Protein 1J1I (pdb70)

Solvent-accessible surface area: 11261 Å² total; per-residue (Å²): 108,48,81,65,117,104,30,88,0,65,63,30,80,0,6,17,2,36,12,34,173,54,122,16,1,0,0,0,0,3,19,26,6,3,1,3,0,35,25,6,0,122,96,0,0,43,18,0,21,166,115,31,38,0,0,0,0,0,1,1,1,4,6,96,1,32,55,49,135,46,117,9,21,8,97,67,2,10,129,5,0,40,29,0,7,120,43,12,111,37,162,52,111,1,8,0,0,0,0,13,9,0,0,0,0,0,0,0,0,1,35,93,40,42,115,26,1,55,0,0,0,0,2,3,3,20,0,21,88,33,188,99,99,30,59,79,105,12,2,15,118,53,0,119,48,31,8,16,152,67,42,181,36,76,90,69,32,0,65,28,18,58,93,34,1,68,68,148,56,5,106,139,4,33,79,30,0,73,100,42,17,195,113,80,66,24,26,89,26,84,41,90,51,0,116,109,2,149,16,26,0,8,3,0,4,2,110,70,9,155,80,15,34,20,96,2,0,114,74,4,59,111,8,1,142,54,24,93,40,76,54,4,64,135,0,3,10,10,3,2,26,17,54,30,120,51,0,0,92,19,0,28,68,10,7,78,116,100

Nearest PDB structures (foldseek):
  1j1i-assembly1_A-2  TM=1.004E+00  e=5.948E-57  Janthinobacterium
  4lyd-assembly1_A-2  TM=9.628E-01  e=1.350E-30  Rhizorhabdus wittichii RW1
  4lxg-assembly1_A-2  TM=9.553E-01  e=1.616E-30  Rhizorhabdus wittichii RW1
  7ots-assembly1_A  TM=8.667E-01  e=1.275E-19  Homo sapiens
  8ckp-assembly1_A  TM=7.616E-01  e=2.403E-15  Haloferax mediterranei

Radius of gyration: 16.54 Å; Cα contacts (8 Å, |Δi|>4): 574; chains: 1; bounding box: 40×38×40 Å

Secondary structure (DSSP, 8-state):
--EEEEEEETTEEEEEEEE--SSEEEEE---STT--HHHHHTTTHHHHTTTSEEEEEPPTTSTTS---SS---HHHHHHHHHHHHHHS--SS-EEEEEEHHHHHHHHHHHHH-GGGEEEEEEES--B------S-HHHHHHHHHHHS-TTPPP-HHHHHHHHHHHHSHHHHHHHHHHHHHHHHHTSSB--HHHHTT--S-EEEEEETT-SSS-HHHHHHHHHH-TTEEEEEESS--S-HHHHSHHHHHHHHHHHHHH-

Foldseek 3Di:
DWDWDWFQQVNKIWIKTWAAADAAEEEEWAADFLIAQCLQFVLQRVLLRVYHIYIYIGFALADPIDDDPDQQDLVVRLSSVVSVLVRDDHPAAYEYEYAASSLLSQLSCLQVPVRRHAEYEYALYAADPPVADLDLVRLVVVVCVQWFVVFDDDSVSSVSSSVRRPPVSSVVSSVSNVVNQVVVVHDHHDLQSLLSRAHQYEYEYECAEPSRHPVNSVSSPVRHPNYDYHYHYSTYRRCCNRPVVVVSVVVVVSVVVD

Structure (mmCIF, N/CA/C/O backbone):
data_1J1I
#
_entry.id   1J1I
#
_cell.length_a   130.268
_cell.length_b   130.268
_cell.length_c   84.491
_cell.angle_alpha   90.00
_cell.angle_beta   90.00
_cell.angle_gamma   90.00
#
_symmetry.space_group_name_H-M   'I 4 2 2'
#
loop_
_entity.id
_entity.type
_entity.pdbx_description
1 polymer 'meta cleavage compound hydrolase'
2 water water
#
loop_
_atom_site.group_PDB
_atom_site.id
_atom_site.type_symbol
_atom_site.label_atom_id
_atom_site.label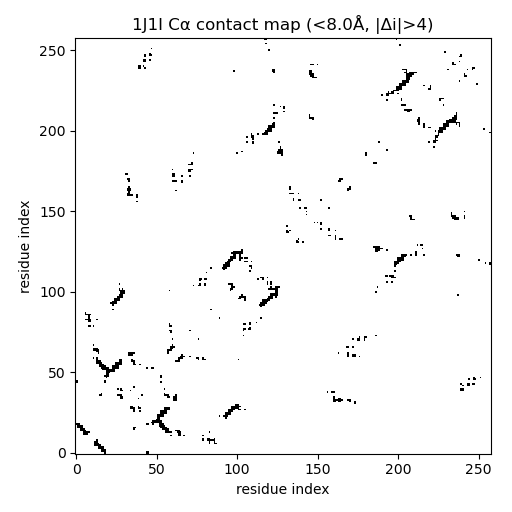_alt_id
_atom_site.label_comp_id
_atom_site.label_asym_id
_atom_site.label_entity_id
_atom_site.label_seq_id
_atom_site.pdbx_PDB_ins_code
_atom_site.Cartn_x
_atom_site.Cartn_y
_atom_site.Cartn_z
_atom_site.occupancy
_atom_site.B_iso_or_equiv
_atom_site.auth_seq_id
_atom_site.auth_comp_id
_atom_site.auth_asym_id
_atom_site.auth_atom_id
_atom_site.pdbx_PDB_model_num
ATOM 1 N N . ALA A 1 15 ? 92.389 1.964 18.663 1.00 41.09 15 ALA A N 1
ATOM 2 C CA . ALA A 1 15 ? 92.177 0.527 19.003 1.00 42.17 15 ALA A CA 1
ATOM 3 C C . ALA A 1 15 ? 92.653 0.220 20.423 1.00 43.55 15 ALA A C 1
ATOM 4 O O . ALA A 1 15 ? 92.145 -0.691 21.080 1.00 46.25 15 ALA A O 1
ATOM 6 N N . TYR A 1 16 ? 93.632 0.990 20.885 1.00 37.05 16 TYR A N 1
ATOM 7 C CA . TYR A 1 16 ? 94.198 0.827 22.217 1.00 33.05 16 TYR A CA 1
ATOM 8 C C . TYR A 1 16 ? 95.060 2.041 22.513 1.00 30.03 16 TYR A C 1
ATOM 9 O O . TYR A 1 16 ? 95.477 2.747 21.594 1.00 26.95 16 TYR A O 1
ATOM 18 N N . VAL A 1 17 ? 95.324 2.288 23.790 1.00 27.77 17 VAL A N 1
ATOM 19 C CA . VAL A 1 17 ? 96.143 3.429 24.175 1.00 28.48 17 VAL A CA 1
ATOM 20 C C . VAL A 1 17 ? 97.431 2.969 24.848 1.00 28.39 17 VAL A C 1
ATOM 21 O O . VAL A 1 17 ? 97.462 1.923 25.497 1.00 28.41 17 VAL A O 1
ATOM 25 N N . GLU A 1 18 ? 98.492 3.753 24.686 1.00 26.39 18 GLU A N 1
ATOM 26 C CA . GLU A 1 18 ? 99.782 3.425 25.276 1.00 25.52 18 GLU A CA 1
ATOM 27 C C . GLU A 1 18 ? 99.903 4.093 26.641 1.00 27.24 18 GLU A C 1
ATOM 28 O O . GLU A 1 18 ? 99.597 5.278 26.795 1.00 27.10 18 GLU A O 1
ATOM 34 N N . ARG A 1 19 ? 100.360 3.326 27.624 1.00 22.06 19 ARG A N 1
ATOM 35 C CA . ARG A 1 19 ? 100.497 3.811 28.995 1.00 26.13 19 ARG A CA 1
ATOM 36 C C . ARG A 1 19 ? 101.828 3.374 29.597 1.00 26.35 19 ARG A C 1
ATOM 37 O O . ARG A 1 19 ? 102.488 2.470 29.082 1.00 22.27 19 ARG A O 1
ATOM 45 N N . PHE A 1 20 ? 102.212 4.014 30.698 1.00 22.98 20 PHE A N 1
ATOM 46 C CA . PHE A 1 20 ? 103.448 3.674 31.389 1.00 22.44 20 PHE A CA 1
ATOM 47 C C . PHE A 1 20 ? 103.181 3.605 32.887 1.00 23.64 20 PHE A C 1
ATOM 48 O O . PHE A 1 20 ? 102.342 4.339 33.411 1.00 27.28 20 PHE A O 1
ATOM 56 N N . VAL A 1 21 ? 103.888 2.717 33.575 1.00 22.09 21 VAL A N 1
ATOM 57 C CA . VAL A 1 21 ? 103.716 2.561 35.011 1.00 21.73 21 VAL A CA 1
ATOM 58 C C . VAL A 1 21 ? 105.036 2.140 35.651 1.00 24.43 21 VAL A C 1
ATOM 59 O O . VAL A 1 21 ? 105.854 1.479 35.021 1.00 22.15 21 VAL A O 1
ATOM 63 N N . ASN A 1 22 ? 105.245 2.531 36.902 1.00 19.82 22 ASN A N 1
ATOM 64 C CA . ASN A 1 22 ? 106.464 2.152 37.604 1.00 20.15 22 ASN A CA 1
ATOM 65 C C . ASN A 1 22 ? 106.253 0.767 38.223 1.00 18.78 22 ASN A C 1
ATOM 66 O O . ASN A 1 22 ? 105.516 0.620 39.199 1.00 20.57 22 ASN A O 1
ATOM 71 N N . ALA A 1 23 ? 106.890 -0.251 37.652 1.00 20.41 23 ALA A N 1
ATOM 72 C CA . ALA A 1 23 ? 106.744 -1.607 38.177 1.00 20.87 23 ALA A CA 1
ATOM 73 C C . ALA A 1 23 ? 107.900 -1.953 39.103 1.00 20.23 23 ALA A C 1
ATOM 74 O O . ALA A 1 23 ? 108.919 -2.493 38.673 1.00 20.81 23 ALA A O 1
ATOM 76 N N . GLY A 1 24 ? 107.733 -1.616 40.381 1.00 18.93 24 GLY A N 1
ATOM 77 C CA . GLY A 1 24 ? 108.757 -1.894 41.369 1.00 21.44 24 GLY A CA 1
ATOM 78 C C . GLY A 1 24 ? 110.125 -1.318 41.050 1.00 21.90 24 GLY A C 1
ATOM 79 O O . GLY A 1 24 ? 111.143 -1.905 41.407 1.00 23.74 24 GLY A O 1
ATOM 80 N N . GLY A 1 25 ? 110.157 -0.175 40.375 1.00 21.11 25 GLY A N 1
ATOM 81 C CA . GLY A 1 25 ? 111.433 0.432 40.043 1.00 23.66 25 GLY A CA 1
ATOM 82 C C . GLY A 1 25 ? 111.747 0.402 38.564 1.00 24.20 25 GLY A C 1
ATOM 83 O O . GLY A 1 25 ? 112.639 1.111 38.103 1.00 24.47 25 GLY A O 1
ATOM 84 N N . VAL A 1 26 ? 111.023 -0.421 37.815 1.00 20.18 26 VAL A N 1
ATOM 85 C CA . VAL A 1 26 ? 111.237 -0.511 36.374 1.00 21.12 26 VAL A CA 1
ATOM 86 C C . VAL A 1 26 ? 110.059 0.117 35.627 1.00 20.53 26 VAL A C 1
ATOM 87 O O . VAL A 1 26 ? 108.951 -0.425 35.644 1.00 22.20 26 VAL A O 1
ATOM 91 N N . GLU A 1 27 ? 110.284 1.269 34.993 1.00 19.21 27 GLU A N 1
ATOM 92 C CA . GLU A 1 27 ? 109.217 1.917 34.232 1.00 19.29 27 GLU A CA 1
ATOM 93 C C . GLU A 1 27 ? 108.825 0.908 33.165 1.00 21.72 27 GLU A C 1
ATOM 94 O O . GLU A 1 27 ? 109.689 0.349 32.489 1.00 22.65 27 GLU A O 1
ATOM 100 N N . THR A 1 28 ? 107.524 0.693 33.004 1.00 20.57 28 THR A N 1
ATOM 101 C CA . THR A 1 28 ? 107.035 -0.297 32.055 1.00 19.22 28 THR A CA 1
ATOM 102 C C . THR A 1 28 ? 105.980 0.261 31.116 1.00 17.11 28 THR A C 1
ATOM 103 O O . THR A 1 28 ? 105.090 1.000 31.534 1.00 21.85 28 THR A O 1
ATOM 107 N N . ARG A 1 29 ? 106.092 -0.097 29.843 1.00 18.45 29 ARG A N 1
ATOM 108 C CA . ARG A 1 29 ? 105.151 0.354 28.830 1.00 19.87 29 ARG A CA 1
ATOM 109 C C . ARG A 1 29 ? 104.147 -0.737 28.506 1.00 21.18 29 ARG A C 1
ATOM 110 O O . ARG A 1 29 ? 104.512 -1.904 28.353 1.00 22.71 29 ARG A O 1
ATOM 118 N N . TYR A 1 30 ? 102.879 -0.357 28.407 1.00 20.63 30 TYR A N 1
ATOM 119 C CA . TYR A 1 30 ? 101.845 -1.312 28.055 1.00 21.49 30 TYR A CA 1
ATOM 120 C C . TYR A 1 30 ? 100.795 -0.685 27.155 1.00 26.76 30 TYR A C 1
ATOM 121 O O . TYR A 1 30 ? 100.699 0.538 27.047 1.00 27.80 30 TYR A O 1
ATOM 130 N N . LEU A 1 31 ? 100.032 -1.543 26.491 1.00 22.77 31 LEU A N 1
ATOM 131 C CA . LEU A 1 31 ? 98.953 -1.123 25.611 1.00 22.80 31 LEU A CA 1
ATOM 132 C C . LEU A 1 31 ? 97.673 -1.553 26.315 1.00 26.19 31 LEU A C 1
ATOM 133 O O . LEU A 1 31 ? 97.604 -2.653 26.863 1.00 27.08 31 LEU A O 1
ATOM 138 N N . GLU A 1 32 ? 96.662 -0.695 26.311 1.00 25.28 32 GLU A N 1
ATOM 139 C CA . GLU A 1 32 ? 95.412 -1.037 26.972 1.00 24.77 32 GLU A CA 1
ATOM 140 C C . GLU A 1 32 ? 94.181 -0.751 26.126 1.00 25.79 32 GLU A C 1
ATOM 141 O O . GLU A 1 32 ? 94.130 0.235 25.388 1.00 24.55 32 GLU A O 1
ATOM 147 N N . ALA A 1 33 ? 93.195 -1.635 26.251 1.00 25.09 33 ALA A N 1
ATOM 148 C CA . ALA A 1 33 ? 91.933 -1.531 25.529 1.00 28.16 33 ALA A CA 1
ATOM 149 C C . ALA A 1 33 ? 90.901 -2.443 26.179 1.00 29.73 33 ALA A C 1
ATOM 150 O O . ALA A 1 33 ? 91.239 -3.513 26.688 1.00 28.84 33 ALA A O 1
ATOM 152 N N . GLY A 1 34 ? 89.643 -2.017 26.173 1.00 27.25 34 GLY A N 1
ATOM 153 C CA . GLY A 1 34 ? 88.595 -2.843 26.741 1.00 29.23 34 GLY A CA 1
ATOM 154 C C . GLY A 1 34 ? 88.270 -2.658 28.208 1.00 30.41 34 GLY A C 1
ATOM 155 O O . GLY A 1 34 ? 88.948 -1.932 28.932 1.00 32.42 34 GLY A O 1
ATOM 156 N N . LYS A 1 35 ? 87.218 -3.346 28.639 1.00 29.16 35 LYS A N 1
ATOM 157 C CA . LYS A 1 35 ? 86.740 -3.286 30.011 1.00 33.22 35 LYS A CA 1
ATOM 158 C C . LYS A 1 35 ? 86.390 -4.686 30.484 1.00 31.24 35 LYS A C 1
ATOM 159 O O . LYS A 1 35 ? 86.122 -5.574 29.673 1.00 29.05 35 LYS A O 1
ATOM 165 N N . GLY A 1 36 ? 86.382 -4.875 31.799 1.00 29.14 36 GLY A N 1
ATOM 166 C CA . GLY A 1 36 ? 86.055 -6.173 32.356 1.00 28.40 36 GLY A CA 1
ATOM 167 C C . GLY A 1 36 ? 87.243 -6.847 33.014 1.00 27.57 36 GLY A C 1
ATOM 168 O O . GLY A 1 36 ? 88.175 -6.179 33.466 1.00 26.44 36 GLY A O 1
ATOM 169 N N . GLN A 1 37 ? 87.201 -8.175 33.073 1.00 27.58 37 GLN A N 1
ATOM 170 C CA . GLN A 1 37 ? 88.276 -8.955 33.675 1.00 29.61 37 GLN A CA 1
ATOM 171 C C . GLN A 1 37 ? 89.588 -8.646 32.958 1.00 26.39 37 GLN A C 1
ATOM 172 O O . GLN A 1 37 ? 89.624 -8.565 31.733 1.00 23.32 37 GLN A O 1
ATOM 178 N N . PRO A 1 38 ? 90.680 -8.475 33.715 1.00 23.19 38 PRO A N 1
ATOM 179 C CA . PRO A 1 38 ? 91.988 -8.169 33.133 1.00 22.76 38 PRO A CA 1
ATOM 180 C C . PRO A 1 38 ? 92.739 -9.355 32.549 1.00 20.96 38 PRO A C 1
ATOM 181 O O . PRO A 1 38 ? 92.865 -10.402 33.190 1.00 21.79 38 PRO A O 1
ATOM 185 N N . VAL A 1 39 ? 93.247 -9.156 31.335 1.00 20.61 39 VAL A N 1
ATOM 186 C CA . VAL A 1 39 ? 94.027 -10.151 30.606 1.00 20.57 39 VAL A CA 1
ATOM 187 C C . VAL A 1 39 ? 95.324 -9.495 30.146 1.00 19.39 39 VAL A C 1
ATOM 188 O O . VAL A 1 39 ? 95.297 -8.488 29.432 1.00 22.37 39 VAL A O 1
ATOM 192 N N . ILE A 1 40 ? 96.454 -10.072 30.550 1.00 18.09 40 ILE A N 1
ATOM 193 C CA . ILE A 1 40 ? 97.760 -9.544 30.183 1.00 17.29 40 ILE A CA 1
ATOM 194 C C . ILE A 1 40 ? 98.392 -10.358 29.060 1.00 18.72 40 ILE A C 1
ATOM 195 O O . ILE A 1 40 ? 98.510 -11.581 29.159 1.00 19.25 40 ILE A O 1
ATOM 200 N N . LEU A 1 41 ? 98.798 -9.672 27.996 1.00 18.70 41 LEU A N 1
ATOM 201 C CA . LEU A 1 41 ? 99.429 -10.321 26.855 1.00 19.25 41 LEU A CA 1
ATOM 202 C C . LEU A 1 41 ? 100.932 -10.063 26.943 1.00 19.21 41 LEU A C 1
ATOM 203 O O . LEU A 1 41 ? 101.353 -8.921 27.140 1.00 22.21 41 LEU A O 1
ATOM 208 N N . ILE A 1 42 ? 101.732 -11.124 26.816 1.00 19.35 42 ILE A N 1
ATOM 209 C CA . ILE A 1 42 ? 103.190 -11.011 26.888 1.00 20.74 42 ILE A CA 1
ATOM 210 C C . ILE A 1 42 ? 103.817 -11.471 25.579 1.00 22.31 42 ILE A C 1
ATOM 211 O O . ILE A 1 42 ? 103.708 -12.639 25.208 1.00 21.11 42 ILE A O 1
ATOM 216 N N . HIS A 1 43 ? 104.479 -10.543 24.893 1.00 19.58 43 HIS A N 1
ATOM 217 C CA . HIS A 1 43 ? 105.128 -10.805 23.611 1.00 18.49 43 HIS A CA 1
ATOM 218 C C . HIS A 1 43 ? 106.284 -11.806 23.708 1.00 19.40 43 HIS A C 1
ATOM 219 O O . HIS A 1 43 ? 106.761 -12.122 24.797 1.00 20.77 43 HIS A O 1
ATOM 226 N N . GLY A 1 44 ? 106.734 -12.293 22.557 1.00 22.51 44 GLY A N 1
ATOM 227 C CA . GLY A 1 44 ? 107.831 -13.241 22.540 1.00 22.92 44 GLY A CA 1
ATOM 228 C C . GLY A 1 44 ? 109.189 -12.567 22.529 1.00 27.16 44 GLY A C 1
ATOM 229 O O . GLY A 1 44 ? 109.292 -11.337 22.570 1.00 21.55 44 GLY A O 1
ATOM 230 N N . GLY A 1 45 ? 110.240 -13.379 22.479 1.00 24.66 45 GLY A N 1
ATOM 231 C CA . GLY A 1 45 ? 111.583 -12.841 22.450 1.00 31.60 45 GLY A CA 1
ATOM 232 C C . GLY A 1 45 ? 111.918 -12.422 21.034 1.00 32.70 45 GLY A C 1
ATOM 233 O O . GLY A 1 45 ? 111.032 -12.305 20.186 1.00 41.57 45 GLY A O 1
ATOM 234 N N . GLY A 1 46 ? 113.195 -12.202 20.766 1.00 38.76 46 GLY A N 1
ATOM 235 C CA . GLY A 1 46 ? 113.586 -11.794 19.431 1.00 36.46 46 GLY A CA 1
ATOM 236 C C . GLY A 1 46 ? 113.838 -10.303 19.379 1.00 32.45 46 GLY A C 1
ATOM 237 O O . GLY A 1 46 ? 113.180 -9.524 20.074 1.00 27.31 46 GLY A O 1
ATOM 238 N N . ALA A 1 47 ? 114.796 -9.905 18.552 1.00 31.06 47 ALA A N 1
ATOM 239 C CA . ALA A 1 47 ? 115.144 -8.500 18.413 1.00 29.84 47 ALA A CA 1
ATOM 240 C C . ALA A 1 47 ? 113.964 -7.696 17.882 1.00 28.36 47 ALA A C 1
ATOM 241 O O . ALA A 1 47 ? 113.351 -8.063 16.884 1.00 28.29 47 ALA A O 1
ATOM 243 N N . GLY A 1 48 ? 113.641 -6.604 18.566 1.00 26.27 48 GLY A N 1
ATOM 244 C CA . GLY A 1 48 ? 112.541 -5.764 18.133 1.00 27.92 48 GLY A CA 1
ATOM 245 C C . GLY A 1 48 ? 111.161 -6.275 18.502 1.00 24.66 48 GLY A C 1
ATOM 246 O O . GLY A 1 48 ? 110.155 -5.696 18.097 1.00 23.82 48 GLY A O 1
ATOM 247 N N . ALA A 1 49 ? 111.099 -7.356 19.272 1.00 24.00 49 ALA A N 1
ATOM 248 C CA . ALA A 1 49 ? 109.806 -7.896 19.668 1.00 22.99 49 ALA A CA 1
ATOM 249 C C . ALA A 1 49 ? 109.217 -7.051 20.787 1.00 22.57 49 ALA A C 1
ATOM 250 O O . ALA A 1 49 ? 109.901 -6.716 21.757 1.00 23.75 49 ALA A O 1
ATOM 252 N N . GLU A 1 50 ? 107.949 -6.691 20.632 1.00 21.53 50 GLU A N 1
ATOM 253 C CA . GLU A 1 50 ? 107.243 -5.897 21.631 1.00 20.83 50 GLU A CA 1
ATOM 254 C C . GLU A 1 50 ? 105.732 -6.036 21.456 1.00 21.99 50 GLU A C 1
ATOM 255 O O . GLU A 1 50 ? 105.260 -6.696 20.526 1.00 25.06 50 GLU A O 1
ATOM 261 N N . SER A 1 51 ? 104.980 -5.409 22.351 1.00 20.78 51 SER A N 1
ATOM 262 C CA . SER A 1 51 ? 103.527 -5.512 22.366 1.00 21.06 51 SER A CA 1
ATOM 263 C C . SER A 1 51 ? 102.710 -5.162 21.124 1.00 23.33 51 SER A C 1
ATOM 264 O O . SER A 1 51 ? 101.791 -5.899 20.768 1.00 22.48 51 SER A O 1
ATOM 267 N N . GLU A 1 52 ? 103.018 -4.047 20.471 1.00 19.88 52 GLU A N 1
ATOM 268 C CA . GLU A 1 52 ? 102.242 -3.650 19.301 1.00 24.03 52 GLU A CA 1
ATOM 269 C C . GLU A 1 52 ? 102.378 -4.644 18.148 1.00 26.39 52 GLU A C 1
ATOM 270 O O . GLU A 1 52 ? 101.376 -5.110 17.604 1.00 26.84 52 GLU A O 1
ATOM 276 N N . GLY A 1 53 ? 103.614 -4.974 17.789 1.00 24.70 53 GLY A N 1
ATOM 277 C CA . GLY A 1 53 ? 103.849 -5.903 16.696 1.00 22.48 53 GLY A CA 1
ATOM 278 C C . GLY A 1 53 ? 103.318 -7.303 16.964 1.00 26.59 53 GLY A C 1
ATOM 279 O O . GLY A 1 53 ? 102.884 -7.999 16.046 1.00 22.62 53 GLY A O 1
ATOM 280 N N . ASN A 1 54 ? 103.346 -7.726 18.221 1.00 23.32 54 ASN A N 1
ATOM 281 C CA . ASN A 1 54 ? 102.860 -9.054 18.571 1.00 26.50 54 ASN A CA 1
ATOM 282 C C . ASN A 1 54 ? 101.342 -9.168 18.695 1.00 24.50 54 ASN A C 1
ATOM 283 O O . ASN A 1 54 ? 100.764 -10.179 18.310 1.00 25.27 54 ASN A O 1
ATOM 288 N N . TRP A 1 55 ? 100.691 -8.131 19.213 1.00 22.08 55 TRP A N 1
ATOM 289 C CA . TRP A 1 55 ? 99.258 -8.222 19.464 1.00 24.91 55 TRP A CA 1
ATOM 290 C C . TRP A 1 55 ? 98.301 -7.284 18.749 1.00 22.42 55 TRP A C 1
ATOM 291 O O . TRP A 1 55 ? 97.100 -7.294 19.033 1.00 24.26 55 TRP A O 1
ATOM 302 N N . ARG A 1 56 ? 98.822 -6.486 17.825 1.00 25.30 56 ARG A N 1
ATOM 303 C CA . ARG A 1 56 ? 98.020 -5.516 17.088 1.00 26.35 56 ARG A CA 1
ATOM 304 C C . ARG A 1 56 ? 96.619 -5.990 16.698 1.00 26.04 56 ARG A C 1
ATOM 305 O O . ARG A 1 56 ? 95.622 -5.369 17.070 1.00 25.15 56 ARG A O 1
ATOM 313 N N . ASN A 1 57 ? 96.551 -7.090 15.958 1.00 25.71 57 ASN A N 1
ATOM 314 C CA . ASN A 1 57 ? 95.279 -7.625 15.484 1.00 31.18 57 ASN A CA 1
ATOM 315 C C . ASN A 1 57 ? 94.502 -8.489 16.468 1.00 30.62 57 ASN A C 1
ATOM 316 O O . ASN A 1 57 ? 93.370 -8.882 16.187 1.00 30.41 57 ASN A O 1
ATOM 321 N N . VAL A 1 58 ? 95.098 -8.787 17.617 1.00 26.34 58 VAL A N 1
ATOM 322 C CA . VAL A 1 58 ? 94.421 -9.602 18.615 1.00 24.63 58 VAL A CA 1
ATOM 323 C C . VAL A 1 58 ? 93.726 -8.742 19.668 1.00 25.35 58 VAL A C 1
ATOM 324 O O . VAL A 1 58 ? 92.613 -9.052 20.102 1.00 22.97 58 VAL A O 1
ATOM 328 N N . ILE A 1 59 ? 94.373 -7.646 20.057 1.00 26.73 59 ILE A N 1
ATOM 329 C CA . ILE A 1 59 ? 93.823 -6.760 21.074 1.00 25.31 59 ILE A CA 1
ATOM 330 C C . ILE A 1 59 ? 92.360 -6.355 20.863 1.00 24.33 59 ILE A C 1
ATOM 331 O O . ILE A 1 59 ? 91.553 -6.495 21.777 1.00 21.15 59 ILE A O 1
ATOM 336 N N . PRO A 1 60 ? 91.995 -5.874 19.654 1.00 29.10 60 PRO A N 1
ATOM 337 C CA . PRO A 1 60 ? 90.618 -5.454 19.362 1.00 28.92 60 PRO A CA 1
ATOM 338 C C . PRO A 1 60 ? 89.594 -6.538 19.652 1.00 27.93 60 PRO A C 1
ATOM 339 O O . PRO A 1 60 ? 88.543 -6.285 20.239 1.00 29.62 60 PRO A O 1
ATOM 343 N N . ILE A 1 61 ? 89.912 -7.752 19.227 1.00 26.34 61 ILE A N 1
ATOM 344 C CA . ILE A 1 61 ? 89.014 -8.876 19.420 1.00 24.18 61 ILE A CA 1
ATOM 345 C C . ILE A 1 61 ? 88.815 -9.188 20.899 1.00 23.36 61 ILE A C 1
ATOM 346 O O . ILE A 1 61 ? 87.684 -9.302 21.378 1.00 25.84 61 ILE A O 1
ATOM 351 N N . LEU A 1 62 ? 89.915 -9.321 21.628 1.00 23.76 62 LEU A N 1
ATOM 352 C CA . LEU A 1 62 ? 89.829 -9.631 23.046 1.00 23.31 62 LEU A CA 1
ATOM 353 C C . LEU A 1 62 ? 89.180 -8.491 23.834 1.00 20.85 62 LEU A C 1
ATOM 354 O O . LEU A 1 62 ? 88.409 -8.727 24.764 1.00 23.23 62 LEU A O 1
ATOM 359 N N . ALA A 1 63 ? 89.482 -7.260 23.439 1.00 25.71 63 ALA A N 1
ATOM 360 C CA . ALA A 1 63 ? 88.956 -6.080 24.114 1.00 25.64 63 ALA A CA 1
ATOM 361 C C . ALA A 1 63 ? 87.431 -5.960 24.069 1.00 31.74 63 ALA A C 1
ATOM 362 O O . ALA A 1 63 ? 86.843 -5.142 24.778 1.00 26.81 63 ALA A O 1
ATOM 364 N N . ARG A 1 64 ? 86.786 -6.769 23.238 1.00 33.17 64 ARG A N 1
ATOM 365 C CA . ARG A 1 64 ? 85.333 -6.726 23.160 1.00 33.69 64 ARG A CA 1
ATOM 366 C C . ARG A 1 64 ? 84.735 -7.382 24.399 1.00 31.96 64 ARG A C 1
ATOM 367 O O . ARG A 1 64 ? 83.563 -7.173 24.717 1.00 32.14 64 ARG A O 1
ATOM 375 N N . HIS A 1 65 ? 85.547 -8.161 25.111 1.00 26.92 65 HIS A N 1
ATOM 376 C CA . HIS A 1 65 ? 85.062 -8.872 26.289 1.00 29.39 65 HIS A CA 1
ATOM 377 C C . HIS A 1 65 ? 85.903 -8.732 27.556 1.00 29.02 65 HIS A C 1
ATOM 378 O O . HIS A 1 65 ? 85.447 -9.106 28.634 1.00 28.37 65 HIS A O 1
ATOM 385 N N . TYR A 1 66 ? 87.123 -8.213 27.431 1.00 25.83 66 TYR A N 1
ATOM 386 C CA . TYR A 1 66 ? 87.998 -8.064 28.595 1.00 25.03 66 TYR A CA 1
ATOM 387 C C . TYR A 1 66 ? 88.831 -6.793 28.562 1.00 23.06 66 TYR A C 1
ATOM 388 O O . TYR A 1 66 ? 88.907 -6.108 27.543 1.00 23.87 66 TYR A O 1
ATOM 397 N N . ARG A 1 67 ? 89.455 -6.488 29.698 1.00 22.69 67 ARG A N 1
ATOM 398 C CA . ARG A 1 67 ? 90.351 -5.344 29.793 1.00 23.08 67 ARG A CA 1
ATOM 399 C C . ARG A 1 67 ? 91.685 -5.942 29.353 1.00 23.40 67 ARG A C 1
ATOM 400 O O . ARG A 1 67 ? 92.298 -6.715 30.091 1.00 24.24 67 ARG A O 1
ATOM 408 N N . VAL A 1 68 ? 92.121 -5.598 28.146 1.00 20.00 68 VAL A N 1
ATOM 409 C CA . VAL A 1 68 ? 93.364 -6.127 27.598 1.00 20.33 68 VAL A CA 1
ATOM 410 C C . VAL A 1 68 ? 94.571 -5.248 27.912 1.00 21.14 68 VAL A C 1
ATOM 411 O O . VAL A 1 68 ? 94.564 -4.044 27.652 1.00 22.77 68 VAL A O 1
ATOM 415 N N . ILE A 1 69 ? 95.611 -5.870 28.456 1.00 20.46 69 ILE A N 1
ATOM 416 C CA . ILE A 1 69 ? 96.837 -5.171 28.834 1.00 20.64 69 ILE A CA 1
ATOM 417 C C . ILE A 1 69 ? 98.039 -5.895 28.221 1.00 21.27 69 ILE A C 1
ATOM 418 O O . ILE A 1 69 ? 98.412 -6.980 28.671 1.00 22.23 69 ILE A O 1
ATOM 423 N N . ALA A 1 70 ? 98.627 -5.299 27.185 1.00 20.96 70 ALA A N 1
ATOM 424 C CA . ALA A 1 70 ? 99.786 -5.876 26.507 1.00 17.20 70 ALA A CA 1
ATOM 425 C C . ALA A 1 70 ? 101.040 -5.201 27.063 1.00 20.49 70 ALA A C 1
ATOM 426 O O . ALA A 1 70 ? 101.306 -4.036 26.774 1.00 22.89 70 ALA A O 1
ATOM 428 N N . MET A 1 71 ? 101.806 -5.952 27.852 1.00 19.30 71 MET A N 1
ATOM 429 C CA . MET A 1 71 ? 103.010 -5.445 28.519 1.00 20.70 71 MET A CA 1
ATOM 430 C C . MET A 1 71 ? 104.340 -5.774 27.846 1.00 21.67 71 MET A C 1
ATOM 431 O O . MET A 1 71 ? 104.568 -6.909 27.444 1.00 19.87 71 MET A O 1
ATOM 436 N N . ASP A 1 72 ? 105.219 -4.777 27.740 1.00 18.97 72 ASP A N 1
ATOM 437 C CA . ASP A 1 72 ? 106.550 -5.005 27.181 1.00 16.45 72 ASP A CA 1
ATOM 438 C C . ASP A 1 72 ? 107.410 -5.556 28.313 1.00 20.73 72 ASP A C 1
ATOM 439 O O . ASP A 1 72 ? 107.462 -4.973 29.402 1.00 21.32 72 ASP A O 1
ATOM 444 N N . MET A 1 73 ? 108.073 -6.682 28.071 1.00 19.50 73 MET A N 1
ATOM 445 C CA . MET A 1 73 ? 108.927 -7.269 29.091 1.00 18.60 73 MET A CA 1
ATOM 446 C C . MET A 1 73 ? 110.161 -6.419 29.366 1.00 23.23 73 MET A C 1
ATOM 447 O O . MET A 1 73 ? 110.555 -5.575 28.560 1.00 17.18 73 MET A O 1
ATOM 452 N N . LEU A 1 74 ? 110.760 -6.665 30.521 1.00 22.98 74 LEU A N 1
ATOM 453 C CA . LEU A 1 74 ? 111.980 -5.994 30.945 1.00 26.42 74 LEU A CA 1
ATOM 454 C C . LEU A 1 74 ? 113.004 -6.089 29.815 1.00 26.06 74 LEU A C 1
ATOM 455 O O . LEU A 1 74 ? 113.295 -7.184 29.328 1.00 23.46 74 LEU A O 1
ATOM 460 N N . GLY A 1 75 ? 113.536 -4.943 29.399 1.00 22.33 75 GLY A N 1
ATOM 461 C CA . GLY A 1 75 ? 114.534 -4.924 28.341 1.00 22.98 75 GLY A CA 1
ATOM 462 C C . GLY A 1 75 ? 114.017 -4.891 26.912 1.00 22.28 75 GLY A C 1
ATOM 463 O O . GLY A 1 75 ? 114.809 -4.786 25.974 1.00 24.48 75 GLY A O 1
ATOM 464 N N . PHE A 1 76 ? 112.701 -4.985 26.730 1.00 19.59 76 PHE A N 1
ATOM 465 C CA . PHE A 1 76 ? 112.121 -4.971 25.388 1.00 19.98 76 PHE A CA 1
ATOM 466 C C . PHE A 1 76 ? 111.237 -3.757 25.128 1.00 21.10 76 PHE A C 1
ATOM 467 O O . PHE A 1 76 ? 110.801 -3.076 26.059 1.00 20.10 76 PHE A O 1
ATOM 475 N N . GLY A 1 77 ? 110.968 -3.513 23.847 1.00 24.66 77 GLY A N 1
ATOM 476 C CA . GLY A 1 77 ? 110.113 -2.414 23.437 1.00 23.01 77 GLY A CA 1
ATOM 477 C C . GLY A 1 77 ? 110.416 -1.079 24.087 1.00 27.04 77 GLY A C 1
ATOM 478 O O . GLY A 1 77 ? 111.527 -0.561 23.967 1.00 23.71 77 GLY A O 1
ATOM 479 N N . LYS A 1 78 ? 109.423 -0.519 24.775 1.00 23.53 78 LYS A N 1
ATOM 480 C CA . LYS A 1 78 ? 109.596 0.770 25.433 1.00 26.72 78 LYS A CA 1
ATOM 481 C C . LYS A 1 78 ? 109.768 0.647 26.940 1.00 24.69 78 LYS A C 1
ATOM 482 O O . LYS A 1 78 ? 109.841 1.652 27.646 1.00 24.81 78 LYS A O 1
ATOM 488 N N . THR A 1 79 ? 109.821 -0.585 27.434 1.00 25.61 79 THR A N 1
ATOM 489 C CA . THR A 1 79 ? 110.010 -0.814 28.860 1.00 23.02 79 THR A CA 1
ATOM 490 C C . THR A 1 79 ? 111.463 -0.505 29.200 1.00 19.10 79 THR A C 1
ATOM 491 O O . THR A 1 79 ? 112.332 -0.578 28.331 1.00 19.10 79 THR A O 1
ATOM 495 N N . ALA A 1 80 ? 111.717 -0.153 30.457 1.00 19.26 80 ALA A N 1
ATOM 496 C CA . ALA A 1 80 ? 113.058 0.204 30.919 1.00 22.53 80 ALA A CA 1
ATOM 497 C C . ALA A 1 80 ? 114.120 -0.866 30.684 1.00 23.68 80 ALA A C 1
ATOM 498 O O . ALA A 1 80 ? 113.849 -2.067 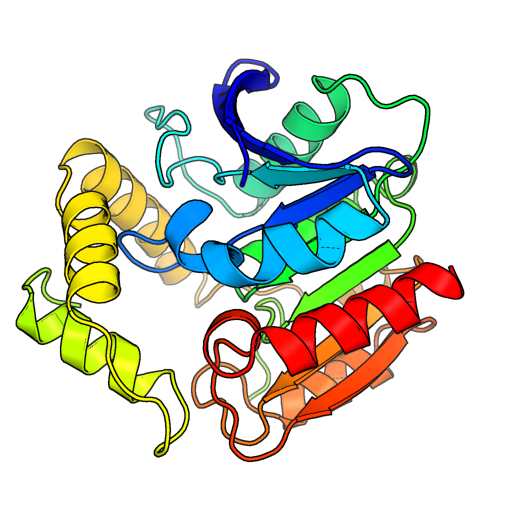30.726 1.00 21.50 80 ALA A O 1
ATOM 500 N N . LYS A 1 81 ? 115.342 -0.407 30.444 1.00 20.60 81 LYS A N 1
ATOM 501 C CA . LYS A 1 81 ? 116.457 -1.300 30.185 1.00 23.17 81 LYS A CA 1
ATOM 502 C C . LYS A 1 81 ? 117.633 -0.928 31.079 1.00 25.96 81 LYS A C 1
ATOM 503 O O . LYS A 1 81 ? 118.629 -0.376 30.615 1.00 27.59 81 LYS A O 1
ATOM 509 N N . PRO A 1 82 ? 117.526 -1.223 32.382 1.00 24.79 82 PRO A N 1
ATOM 510 C CA . PRO A 1 82 ? 118.603 -0.901 33.317 1.00 26.67 82 PRO A CA 1
ATOM 511 C C . PRO A 1 82 ? 119.843 -1.761 33.095 1.00 28.95 82 PRO A C 1
ATOM 512 O O . PRO A 1 82 ? 119.785 -2.811 32.451 1.00 29.26 82 PRO A O 1
ATOM 516 N N . ASP A 1 83 ? 120.970 -1.305 33.625 1.00 33.14 83 ASP A N 1
ATOM 517 C CA . ASP A 1 83 ? 122.213 -2.044 33.481 1.00 36.77 83 ASP A CA 1
ATOM 518 C C . ASP A 1 83 ? 122.257 -3.133 34.538 1.00 35.57 83 ASP A C 1
ATOM 519 O O . ASP A 1 83 ? 122.826 -2.950 35.614 1.00 33.57 83 ASP A O 1
ATOM 524 N N . ILE A 1 84 ? 121.641 -4.268 34.221 1.00 33.17 84 ILE A N 1
ATOM 525 C CA . ILE A 1 84 ? 121.578 -5.396 35.137 1.00 30.95 84 ILE A CA 1
ATOM 526 C C . ILE A 1 84 ? 121.789 -6.697 34.380 1.00 30.96 84 ILE A C 1
ATOM 527 O O . ILE A 1 84 ? 121.932 -6.704 33.157 1.00 31.06 84 ILE A O 1
ATOM 532 N N . GLU A 1 85 ? 121.812 -7.800 35.120 1.00 31.96 85 GLU A N 1
ATOM 533 C CA . GLU A 1 85 ? 121.953 -9.108 34.500 1.00 35.21 85 GLU A CA 1
ATOM 534 C C . GLU A 1 85 ? 120.528 -9.506 34.132 1.00 24.76 85 GLU A C 1
ATOM 535 O O . GLU A 1 85 ? 119.657 -9.574 34.995 1.00 25.54 85 GLU A O 1
ATOM 541 N N . TYR A 1 86 ? 120.292 -9.739 32.847 1.00 25.12 86 TYR A N 1
ATOM 542 C CA . TYR A 1 86 ? 118.966 -10.105 32.371 1.00 26.53 86 TYR A CA 1
ATOM 543 C C . TYR A 1 86 ? 118.735 -11.607 32.459 1.00 22.96 86 TYR A C 1
ATOM 544 O O . TYR A 1 86 ? 118.990 -12.340 31.507 1.00 29.41 86 TYR A O 1
ATOM 553 N N . THR A 1 87 ? 118.255 -12.054 33.616 1.00 22.63 87 THR A N 1
ATOM 554 C CA . THR A 1 87 ? 117.978 -13.471 33.844 1.00 26.40 87 THR A CA 1
ATOM 555 C C . THR A 1 87 ? 116.479 -13.733 33.719 1.00 25.22 87 THR A C 1
ATOM 556 O O . THR A 1 87 ? 115.677 -12.800 33.755 1.00 22.68 87 THR A O 1
ATOM 560 N N . GLN A 1 88 ? 116.102 -15.000 33.573 1.00 21.80 88 GLN A N 1
ATOM 561 C CA . GLN A 1 88 ? 114.688 -15.347 33.473 1.00 20.74 88 GLN A CA 1
ATOM 562 C C . GLN A 1 88 ? 114.038 -14.973 34.801 1.00 20.20 88 GLN A C 1
ATOM 563 O O . GLN A 1 88 ? 112.893 -14.533 34.848 1.00 21.47 88 GLN A O 1
ATOM 569 N N . ASP A 1 89 ? 114.795 -15.126 35.882 1.00 19.28 89 ASP A N 1
ATOM 570 C CA . ASP A 1 89 ? 114.303 -14.788 37.209 1.00 24.58 89 ASP A CA 1
ATOM 571 C C . ASP A 1 89 ? 113.906 -13.308 37.258 1.00 24.92 89 ASP A C 1
ATOM 572 O O . ASP A 1 89 ? 112.887 -12.945 37.851 1.00 23.09 89 ASP A O 1
ATOM 577 N N . ARG A 1 90 ? 114.710 -12.465 36.618 1.00 22.84 90 ARG A N 1
ATOM 578 C CA . ARG A 1 90 ? 114.458 -11.026 36.591 1.00 25.78 90 ARG A CA 1
ATOM 579 C C . ARG A 1 90 ? 113.195 -10.679 35.794 1.00 25.63 90 ARG A C 1
ATOM 580 O O . ARG A 1 90 ? 112.445 -9.778 36.174 1.00 22.47 90 ARG A O 1
ATOM 588 N N . ARG A 1 91 ? 112.953 -11.386 34.692 1.00 18.81 91 ARG A N 1
ATOM 589 C CA . ARG A 1 91 ? 111.750 -11.132 33.902 1.00 16.73 91 ARG A CA 1
ATOM 590 C C . ARG A 1 91 ? 110.508 -11.571 34.680 1.00 16.51 91 ARG A C 1
ATOM 591 O O . ARG A 1 91 ? 109.463 -10.919 34.619 1.00 19.40 91 ARG A O 1
ATOM 599 N N . ILE A 1 92 ? 110.621 -12.675 35.408 1.00 18.02 92 ILE A N 1
ATOM 600 C CA . ILE A 1 92 ? 109.498 -13.163 36.205 1.00 19.53 92 ILE A CA 1
ATOM 601 C C . ILE A 1 92 ? 109.157 -12.133 37.281 1.00 21.86 92 ILE A C 1
ATOM 602 O O . ILE A 1 92 ? 107.990 -11.772 37.464 1.00 19.87 92 ILE A O 1
ATOM 607 N N . ARG A 1 93 ? 110.182 -11.657 37.985 1.00 23.57 93 ARG A N 1
ATOM 608 C CA . ARG A 1 93 ? 109.983 -10.663 39.035 1.00 20.45 93 ARG A CA 1
ATOM 609 C C . ARG A 1 93 ? 109.355 -9.407 38.449 1.00 20.64 93 ARG A C 1
ATOM 610 O O . ARG A 1 93 ? 108.466 -8.804 39.055 1.00 17.64 93 ARG A O 1
ATOM 618 N N . HIS A 1 94 ? 109.820 -9.012 37.266 1.00 21.10 94 HIS A N 1
ATOM 619 C CA . HIS A 1 94 ? 109.285 -7.821 36.623 1.00 21.98 94 HIS A CA 1
ATOM 620 C C . HIS A 1 94 ? 107.789 -7.959 36.364 1.00 22.32 94 HIS A C 1
ATOM 621 O O . HIS A 1 94 ? 107.018 -7.051 36.670 1.00 19.13 94 HIS A O 1
ATOM 628 N N . LEU A 1 95 ? 107.381 -9.090 35.795 1.00 23.74 95 LEU A N 1
ATOM 629 C CA . LEU A 1 95 ? 105.970 -9.316 35.509 1.00 18.93 95 LEU A CA 1
ATOM 630 C C . LEU A 1 95 ? 105.181 -9.284 36.817 1.00 17.29 95 LEU A C 1
ATOM 631 O O . LEU A 1 95 ? 104.078 -8.736 36.877 1.00 16.52 95 LEU A O 1
ATOM 636 N N . HIS A 1 96 ? 105.753 -9.866 37.865 1.00 19.42 96 HIS A N 1
ATOM 637 C CA . HIS A 1 96 ? 105.113 -9.870 39.177 1.00 18.33 96 HIS A CA 1
ATOM 638 C C . HIS A 1 96 ? 104.892 -8.432 39.647 1.00 18.73 96 HIS A C 1
ATOM 639 O O . HIS A 1 96 ? 103.799 -8.075 40.093 1.00 19.44 96 HIS A O 1
ATOM 646 N N . ASP A 1 97 ? 105.933 -7.612 39.533 1.00 18.10 97 ASP A N 1
ATOM 647 C CA . ASP A 1 97 ? 105.867 -6.218 39.953 1.00 20.48 97 ASP A CA 1
ATOM 648 C C . ASP A 1 97 ? 104.880 -5.412 39.104 1.00 22.29 97 ASP A C 1
ATOM 649 O O . ASP A 1 97 ? 104.159 -4.559 39.624 1.00 20.81 97 ASP A O 1
ATOM 654 N N . PHE A 1 98 ? 104.836 -5.686 37.802 1.00 20.23 98 PHE A N 1
ATOM 655 C CA . PHE A 1 98 ? 103.910 -4.984 36.919 1.00 19.54 98 PHE A CA 1
ATOM 656 C C . PHE A 1 98 ? 102.475 -5.283 37.341 1.00 19.73 98 PHE A C 1
ATOM 657 O O . PHE A 1 98 ? 101.655 -4.378 37.464 1.00 21.13 98 PHE A O 1
ATOM 665 N N . ILE A 1 99 ? 102.178 -6.558 37.561 1.00 20.27 99 ILE A N 1
ATOM 666 C CA . ILE A 1 99 ? 100.839 -6.949 37.981 1.00 19.59 99 ILE A CA 1
ATOM 667 C C . ILE A 1 99 ? 100.446 -6.215 39.264 1.00 21.93 99 ILE A C 1
ATOM 668 O O . ILE A 1 99 ? 99.368 -5.626 39.343 1.00 20.67 99 ILE A O 1
ATOM 673 N N . LYS A 1 100 ? 101.330 -6.236 40.258 1.00 21.70 100 LYS A N 1
ATOM 674 C CA . LYS A 1 100 ? 101.067 -5.565 41.530 1.00 20.87 100 LYS A CA 1
ATOM 675 C C . LYS A 1 100 ? 100.894 -4.053 41.346 1.00 21.80 100 LYS A C 1
ATOM 676 O O . LYS A 1 100 ? 100.014 -3.446 41.952 1.00 20.41 100 LYS A O 1
ATOM 682 N N . ALA A 1 101 ? 101.742 -3.455 40.512 1.00 21.77 101 ALA A N 1
ATOM 683 C CA . ALA A 1 101 ? 101.692 -2.018 40.256 1.00 22.04 101 ALA A CA 1
ATOM 684 C C . ALA A 1 101 ? 100.422 -1.590 39.522 1.00 26.29 101 ALA A C 1
ATOM 685 O O . ALA A 1 101 ? 99.985 -0.440 39.640 1.00 21.60 101 ALA A O 1
ATOM 687 N N . MET A 1 102 ? 99.840 -2.502 38.748 1.00 21.67 102 MET A N 1
ATOM 688 C CA . MET A 1 102 ? 98.616 -2.190 38.021 1.00 24.43 102 MET A CA 1
ATOM 689 C C . MET A 1 102 ? 97.424 -2.159 38.976 1.00 23.24 102 MET A C 1
ATOM 690 O O . MET A 1 102 ? 97.493 -2.665 40.095 1.00 24.73 102 MET A O 1
ATOM 695 N N . ASN A 1 103 ? 96.333 -1.546 38.536 1.00 27.28 103 ASN A N 1
ATOM 696 C CA . ASN A 1 103 ? 95.146 -1.444 39.370 1.00 37.26 103 ASN A CA 1
ATOM 697 C C . ASN A 1 103 ? 94.166 -2.582 39.110 1.00 38.49 103 ASN A C 1
ATOM 698 O O . ASN A 1 103 ? 93.153 -2.404 38.428 1.00 38.89 103 ASN A O 1
ATOM 703 N N . PHE A 1 104 ? 94.482 -3.754 39.658 1.00 33.94 104 PHE A N 1
ATOM 704 C CA . PHE A 1 104 ? 93.636 -4.932 39.498 1.00 29.03 104 PHE A CA 1
ATOM 705 C C . PHE A 1 104 ? 92.920 -5.263 40.798 1.00 25.17 104 PHE A C 1
ATOM 706 O O . PHE A 1 104 ? 93.540 -5.328 41.857 1.00 25.58 104 PHE A O 1
ATOM 714 N N . ASP A 1 105 ? 91.612 -5.482 40.716 1.00 29.49 105 ASP A N 1
ATOM 715 C CA . ASP A 1 105 ? 90.823 -5.805 41.901 1.00 34.99 105 ASP A CA 1
ATOM 716 C C . ASP A 1 105 ? 91.032 -7.248 42.336 1.00 35.14 105 ASP A C 1
ATOM 717 O O . ASP A 1 105 ? 90.854 -7.579 43.511 1.00 35.67 105 ASP A O 1
ATOM 722 N N . GLY A 1 106 ? 91.403 -8.105 41.389 1.00 31.24 106 GLY A N 1
ATOM 723 C CA . GLY A 1 106 ? 91.615 -9.506 41.707 1.00 29.99 106 GLY A CA 1
ATOM 724 C C . GLY A 1 106 ? 92.699 -10.156 40.867 1.00 29.82 106 GLY A C 1
ATOM 725 O O . GLY A 1 106 ? 93.705 -9.528 40.538 1.00 26.01 106 GLY A O 1
ATOM 726 N N . LYS A 1 107 ? 92.494 -11.422 40.522 1.00 24.84 107 LYS A N 1
ATOM 727 C CA . LYS A 1 107 ? 93.463 -12.155 39.716 1.00 25.81 107 LYS A CA 1
ATOM 728 C C . LYS A 1 107 ? 93.407 -11.706 38.264 1.00 20.54 107 LYS A C 1
ATOM 729 O O . LYS A 1 107 ? 92.452 -11.052 37.841 1.00 22.24 107 LYS A O 1
ATOM 735 N N . VAL A 1 108 ? 94.435 -12.063 37.504 1.00 19.42 108 VAL A N 1
ATOM 736 C CA . VAL A 1 108 ? 94.504 -11.709 36.090 1.00 20.91 108 VAL A CA 1
ATOM 737 C C . VAL A 1 108 ? 94.870 -12.933 35.263 1.00 22.08 108 VAL A C 1
ATOM 738 O O . VAL A 1 108 ? 95.491 -13.875 35.767 1.00 20.80 108 VAL A O 1
ATOM 742 N N . SER A 1 109 ? 94.479 -12.917 33.993 1.00 22.31 109 SER A N 1
ATOM 743 C CA . SER A 1 109 ? 94.805 -14.015 33.093 1.00 20.68 109 SER A CA 1
ATOM 744 C C . SER A 1 109 ? 96.089 -13.602 32.388 1.00 19.81 109 SER A C 1
ATOM 745 O O . SER A 1 109 ? 96.303 -12.415 32.140 1.00 21.23 109 SER A O 1
ATOM 748 N N . ILE A 1 110 ? 96.946 -14.570 32.077 1.00 18.38 110 ILE A N 1
ATOM 749 C CA . ILE A 1 110 ? 98.199 -14.262 31.403 1.00 19.77 110 ILE A CA 1
ATOM 750 C C . ILE A 1 110 ? 98.329 -15.065 30.113 1.00 18.71 110 ILE A C 1
ATOM 751 O O . ILE A 1 110 ? 98.165 -16.287 30.112 1.00 19.15 110 ILE A O 1
ATOM 756 N N . VAL A 1 111 ? 98.627 -14.358 29.028 1.00 20.01 111 VAL A N 1
ATOM 757 C CA . VAL A 1 111 ? 98.787 -14.948 27.701 1.00 19.81 111 VAL A CA 1
ATOM 758 C C . VAL A 1 111 ? 100.176 -14.594 27.182 1.00 20.63 111 VAL A C 1
ATOM 759 O O . VAL A 1 111 ? 100.493 -13.415 27.009 1.00 22.53 111 VAL A O 1
ATOM 763 N N . GLY A 1 112 ? 100.996 -15.608 26.919 1.00 20.30 112 GLY A N 1
ATOM 764 C CA . GLY A 1 112 ? 102.339 -15.338 26.444 1.00 21.37 112 GLY A CA 1
ATOM 765 C C . GLY A 1 112 ? 102.844 -16.226 25.327 1.00 23.06 112 GLY A C 1
ATOM 766 O O . GLY A 1 112 ? 102.530 -17.414 25.262 1.00 19.28 112 GLY A O 1
ATOM 767 N N . ASN A 1 113 ? 103.634 -15.626 24.443 1.00 22.51 113 ASN A N 1
ATOM 768 C CA . ASN A 1 113 ? 104.233 -16.328 23.313 1.00 24.85 113 ASN A CA 1
ATOM 769 C C . ASN A 1 113 ? 105.713 -16.548 23.610 1.00 19.29 113 ASN A C 1
ATOM 770 O O . ASN A 1 113 ? 106.374 -15.657 24.139 1.00 20.15 113 ASN A O 1
ATOM 775 N N . SER A 1 114 ? 106.217 -17.735 23.281 1.00 18.82 114 SER A N 1
ATOM 776 C CA . SER A 1 114 ? 107.618 -18.094 23.503 1.00 20.04 114 SER A CA 1
ATOM 777 C C . SER A 1 114 ? 108.185 -17.566 24.833 1.00 19.04 114 SER A C 1
ATOM 778 O O . SER A 1 114 ? 107.734 -17.983 25.897 1.00 21.23 114 SER A O 1
ATOM 781 N N . MET A 1 115 ? 109.170 -16.666 24.789 1.00 21.75 115 MET A N 1
ATOM 782 C CA . MET A 1 115 ? 109.748 -16.126 26.030 1.00 20.35 115 MET A CA 1
ATOM 783 C C . MET A 1 115 ? 108.681 -15.527 26.954 1.00 19.81 115 MET A C 1
ATOM 784 O O . MET A 1 115 ? 108.770 -15.637 28.178 1.00 18.32 115 MET A O 1
ATOM 789 N N . GLY A 1 116 ? 107.683 -14.879 26.363 1.00 19.28 116 GLY A N 1
ATOM 790 C CA . GLY A 1 116 ? 106.614 -14.293 27.151 1.00 21.52 116 GLY A CA 1
ATOM 791 C C . GLY A 1 116 ? 105.835 -15.399 27.842 1.00 22.10 116 GLY A C 1
ATOM 792 O O . GLY A 1 116 ? 105.342 -15.232 28.960 1.00 18.52 116 GLY A O 1
ATOM 793 N N . GLY A 1 117 ? 105.729 -16.541 27.168 1.00 21.73 117 GLY A N 1
ATOM 794 C CA . GLY A 1 117 ? 105.021 -17.673 27.738 1.00 22.29 117 GLY A CA 1
ATOM 795 C C . GLY A 1 117 ? 105.797 -18.250 28.910 1.00 18.92 117 GLY A C 1
ATOM 796 O O . GLY A 1 117 ? 105.223 -18.563 29.953 1.00 16.21 117 GLY A O 1
ATOM 797 N N . ALA A 1 118 ? 107.111 -18.373 28.748 1.00 19.79 118 ALA A N 1
ATOM 798 C CA . ALA A 1 118 ? 107.953 -18.902 29.824 1.00 19.96 118 ALA A CA 1
ATOM 799 C C . ALA A 1 118 ? 107.856 -17.996 31.052 1.00 17.59 118 ALA A C 1
ATOM 800 O O . ALA A 1 118 ? 107.847 -18.466 32.195 1.00 18.11 118 ALA A O 1
ATOM 802 N N . THR A 1 119 ? 107.773 -16.690 30.813 1.00 17.27 119 THR A N 1
ATOM 803 C CA . THR A 1 119 ? 107.694 -15.734 31.907 1.00 20.74 119 THR A CA 1
ATOM 804 C C . THR A 1 119 ? 106.334 -15.806 32.609 1.00 20.35 119 THR A C 1
ATOM 805 O O . THR A 1 119 ? 106.259 -15.709 33.832 1.00 17.01 119 THR A O 1
ATOM 809 N N . GLY A 1 120 ? 105.267 -15.988 31.836 1.00 18.40 120 GLY A N 1
ATOM 810 C CA . GLY A 1 120 ? 103.944 -16.110 32.423 1.00 19.59 120 GLY A CA 1
ATOM 811 C C . GLY A 1 120 ? 103.876 -17.396 33.236 1.00 19.29 120 GLY A C 1
ATOM 812 O O . GLY A 1 120 ? 103.267 -17.449 34.317 1.00 16.14 120 GLY A O 1
ATOM 813 N N . LEU A 1 121 ? 104.516 -18.437 32.715 1.00 19.12 121 LEU A N 1
ATOM 814 C CA . LEU A 1 121 ? 104.550 -19.733 33.382 1.00 16.63 121 LEU A CA 1
ATOM 815 C C . LEU A 1 121 ? 105.276 -19.588 34.717 1.00 20.10 121 LEU A C 1
ATOM 816 O O . LEU A 1 121 ? 104.829 -20.112 35.738 1.00 18.42 121 LEU A O 1
ATOM 821 N N . GLY A 1 122 ? 106.390 -18.863 34.705 1.00 19.77 122 GLY A N 1
ATOM 822 C CA . GLY A 1 122 ? 107.151 -18.651 35.924 1.00 19.46 122 GLY A CA 1
ATOM 823 C C . GLY A 1 122 ? 106.324 -17.967 37.000 1.00 19.18 122 GLY A C 1
ATOM 824 O O . GLY A 1 122 ? 106.339 -18.376 38.167 1.00 19.73 122 GLY A O 1
ATOM 825 N N . VAL A 1 123 ? 105.601 -16.921 36.615 1.00 16.63 123 VAL A N 1
ATOM 826 C CA . VAL A 1 123 ? 104.754 -16.192 37.557 1.00 17.71 123 VAL A CA 1
ATOM 827 C C . VAL A 1 123 ? 103.623 -17.103 38.051 1.00 20.21 123 VAL A C 1
ATOM 828 O O . VAL A 1 123 ? 103.202 -17.024 39.206 1.00 17.79 123 VAL A O 1
ATOM 832 N N . SER A 1 124 ? 103.141 -17.975 37.172 1.00 18.69 124 SER A N 1
ATOM 833 C CA . SER A 1 124 ? 102.066 -18.892 37.534 1.00 19.34 124 SER A CA 1
ATOM 834 C C . SER A 1 124 ? 102.491 -19.932 38.562 1.00 20.34 124 SER A C 1
ATOM 835 O O . SER A 1 124 ? 101.643 -20.556 39.203 1.00 20.70 124 SER A O 1
ATOM 838 N N . VAL A 1 125 ? 103.799 -20.130 38.720 1.00 17.95 125 VAL A N 1
ATOM 839 C CA . VAL A 1 125 ? 104.285 -21.081 39.709 1.00 21.92 125 VAL A CA 1
ATOM 840 C C . VAL A 1 125 ? 104.727 -20.360 40.989 1.00 22.90 125 VAL A C 1
ATOM 841 O O . VAL A 1 125 ? 104.374 -20.776 42.095 1.00 23.73 125 VAL A O 1
ATOM 845 N N . LEU A 1 126 ? 105.495 -19.284 40.834 1.00 24.27 126 LEU A N 1
ATOM 846 C CA . LEU A 1 126 ? 105.985 -18.516 41.980 1.00 24.30 126 LEU A CA 1
ATOM 847 C C . LEU A 1 126 ? 104.958 -17.592 42.629 1.00 22.37 126 LEU A C 1
ATOM 848 O O . LEU A 1 126 ? 105.027 -17.338 43.833 1.00 19.86 126 LEU A O 1
ATOM 853 N N . HIS A 1 127 ? 104.015 -17.081 41.844 1.00 19.47 127 HIS A N 1
ATOM 854 C CA . HIS A 1 127 ? 103.022 -16.153 42.382 1.00 20.59 127 HIS A CA 1
ATOM 855 C C . HIS A 1 127 ? 101.621 -16.431 41.851 1.00 21.57 127 HIS A C 1
ATOM 856 O O . HIS A 1 127 ? 100.941 -15.516 41.376 1.00 21.93 127 HIS A O 1
ATOM 863 N N . SER A 1 128 ? 101.180 -17.681 41.950 1.00 20.88 128 SER A N 1
ATOM 864 C CA . SER A 1 128 ? 99.873 -18.069 41.431 1.00 24.74 128 SER A CA 1
ATOM 865 C C . SER A 1 128 ? 98.674 -17.378 42.066 1.00 24.31 128 SER A C 1
ATOM 866 O O . SER A 1 128 ? 97.596 -17.367 41.480 1.00 22.70 128 SER A O 1
ATOM 869 N N . GLU A 1 129 ? 98.845 -16.801 43.252 1.00 22.76 129 GLU A N 1
ATOM 870 C CA . GLU A 1 129 ? 97.728 -16.117 43.894 1.00 24.78 129 GLU A CA 1
ATOM 871 C C . GLU A 1 129 ? 97.307 -14.880 43.091 1.00 26.04 129 GLU A C 1
ATOM 872 O O . GLU A 1 129 ? 96.243 -14.308 43.322 1.00 23.89 129 GLU A O 1
ATOM 878 N N . LEU A 1 130 ? 98.145 -14.479 42.143 1.00 20.74 130 LEU A N 1
ATOM 879 C CA . LEU A 1 130 ? 97.862 -13.326 41.296 1.00 20.00 130 LEU A CA 1
ATOM 880 C C . LEU A 1 130 ? 97.235 -13.757 39.973 1.00 22.77 130 LEU A C 1
ATOM 881 O O . LEU A 1 130 ? 96.672 -12.936 39.248 1.00 22.38 130 LEU A O 1
ATOM 886 N N . VAL A 1 131 ? 97.331 -15.047 39.669 1.00 20.91 131 VAL A N 1
ATOM 887 C CA . VAL A 1 131 ? 96.855 -15.568 38.387 1.00 22.97 131 VAL A CA 1
ATOM 888 C C . VAL A 1 131 ? 95.597 -16.425 38.397 1.00 23.03 131 VAL A C 1
ATOM 889 O O . VAL A 1 131 ? 95.447 -17.322 39.227 1.00 20.36 131 VAL A O 1
ATOM 893 N N . ASN A 1 132 ? 94.717 -16.148 37.434 1.00 23.09 132 ASN A N 1
ATOM 894 C CA . ASN A 1 132 ? 93.455 -16.864 37.263 1.00 26.04 132 ASN A CA 1
ATOM 895 C C . ASN A 1 132 ? 93.546 -17.932 36.161 1.00 28.69 132 ASN A C 1
ATOM 896 O O . ASN A 1 132 ? 92.999 -19.024 36.299 1.00 27.36 132 ASN A O 1
ATOM 901 N N . ALA A 1 133 ? 94.226 -17.601 35.067 1.00 23.60 133 ALA A N 1
ATOM 902 C CA . ALA A 1 133 ? 94.379 -18.517 33.932 1.00 22.00 133 ALA A CA 1
ATOM 903 C C . ALA A 1 133 ? 95.661 -18.202 33.179 1.00 18.92 133 ALA A C 1
ATOM 904 O O . ALA A 1 133 ? 96.147 -17.068 33.214 1.00 24.28 133 ALA A O 1
ATOM 906 N N . LEU A 1 134 ? 96.194 -19.208 32.492 1.00 20.58 134 LEU A N 1
ATOM 907 C CA . LEU A 1 134 ? 97.432 -19.072 31.732 1.00 19.36 134 LEU A CA 1
ATOM 908 C C . LEU A 1 134 ? 97.313 -19.646 30.320 1.00 19.05 134 LEU A C 1
ATOM 909 O O . LEU A 1 134 ? 96.773 -20.732 30.127 1.00 18.83 134 LEU A O 1
ATOM 914 N N . VAL A 1 135 ? 97.826 -18.914 29.340 1.00 18.35 135 VAL A N 1
ATOM 915 C CA . VAL A 1 135 ? 97.806 -19.372 27.951 1.00 18.51 135 VAL A CA 1
ATOM 916 C C . VAL A 1 135 ? 99.246 -19.412 27.469 1.00 18.92 135 VAL A C 1
ATOM 917 O O . VAL A 1 135 ? 99.922 -18.389 27.444 1.00 17.90 135 VAL A O 1
ATOM 921 N N . LEU A 1 136 ? 99.720 -20.602 27.118 1.00 18.12 136 LEU A N 1
ATOM 922 C CA . LEU A 1 136 ? 101.081 -20.772 26.643 1.00 16.53 136 LEU A CA 1
ATOM 923 C C . LEU A 1 136 ? 100.992 -21.008 25.142 1.00 21.97 136 LEU A C 1
ATOM 924 O O . LEU A 1 136 ? 100.387 -21.976 24.688 1.00 24.27 136 LEU A O 1
ATOM 929 N N . MET A 1 137 ? 101.593 -20.108 24.379 1.00 21.10 137 MET A N 1
ATOM 930 C CA . MET A 1 137 ? 101.534 -20.184 22.926 1.00 26.18 137 MET A CA 1
ATOM 931 C C . MET A 1 137 ? 102.938 -20.323 22.359 1.00 27.41 137 MET A C 1
ATOM 932 O O . MET A 1 137 ? 103.712 -19.364 22.371 1.00 26.00 137 MET A O 1
ATOM 937 N N . GLY A 1 138 ? 103.262 -21.515 21.860 1.00 27.32 138 GLY A N 1
ATOM 938 C CA . GLY A 1 138 ? 104.589 -21.750 21.317 1.00 26.11 138 GLY A CA 1
ATOM 939 C C . GLY A 1 138 ? 105.579 -21.343 22.388 1.00 26.81 138 GLY A C 1
ATOM 940 O O . GLY A 1 138 ? 106.699 -20.903 22.108 1.00 24.83 138 GLY A O 1
ATOM 941 N N . SER A 1 139 ? 105.146 -21.510 23.632 1.00 26.75 139 SER A N 1
ATOM 942 C CA . SER A 1 139 ? 105.933 -21.135 24.797 1.00 21.75 139 SER A CA 1
ATOM 943 C C . SER A 1 139 ? 107.256 -21.844 25.018 1.00 23.47 139 SER A C 1
ATOM 944 O O . SER A 1 139 ? 107.383 -23.054 24.832 1.00 23.69 139 SER A O 1
ATOM 947 N N . ALA A 1 140 ? 108.243 -21.060 25.434 1.00 22.77 140 ALA A N 1
ATOM 948 C CA . ALA A 1 140 ? 109.552 -21.580 25.758 1.00 25.06 140 ALA A CA 1
ATOM 949 C C . ALA A 1 140 ? 109.388 -22.200 27.151 1.00 28.53 140 ALA A C 1
ATOM 950 O O . ALA A 1 140 ? 108.371 -21.978 27.816 1.00 27.85 140 ALA A O 1
ATOM 952 N N . GLY A 1 141 ? 110.374 -22.977 27.590 1.00 26.26 141 GLY A N 1
ATOM 953 C CA . GLY A 1 141 ? 110.296 -23.586 28.906 1.00 28.62 141 GLY A CA 1
ATOM 954 C C . GLY A 1 141 ? 110.735 -25.033 28.915 1.00 27.81 141 GLY A C 1
ATOM 955 O O . GLY A 1 141 ? 111.285 -25.527 29.903 1.00 28.20 141 GLY A O 1
ATOM 956 N N . LEU A 1 142 ? 110.482 -25.721 27.809 1.00 28.71 142 LEU A N 1
ATOM 957 C CA . LEU A 1 142 ? 110.872 -27.113 27.695 1.00 34.18 142 LEU A CA 1
ATOM 958 C C . LEU A 1 142 ? 111.982 -27.260 26.671 1.00 41.17 142 LEU A C 1
ATOM 959 O O . LEU A 1 142 ? 111.935 -26.668 25.596 1.00 45.11 142 LEU A O 1
ATOM 964 N N . VAL A 1 143 ? 112.970 -28.064 27.036 1.00 40.70 143 VAL A N 1
ATOM 965 C CA . VAL A 1 143 ? 114.090 -28.338 26.170 1.00 45.12 143 VAL A CA 1
ATOM 966 C C . VAL A 1 143 ? 113.729 -29.372 25.126 1.00 45.20 143 VAL A C 1
ATOM 967 O O . VAL A 1 143 ? 114.472 -29.547 24.157 1.00 53.60 143 VAL A O 1
ATOM 971 N N . VAL A 1 144 ? 112.600 -30.053 25.326 1.00 45.72 144 VAL A N 1
ATOM 972 C CA . VAL A 1 144 ? 112.174 -31.134 24.413 1.00 45.01 144 VAL A CA 1
ATOM 973 C C . VAL A 1 144 ? 113.020 -31.408 23.168 1.00 45.74 144 VAL A C 1
ATOM 974 O O . VAL A 1 144 ? 112.926 -30.743 22.113 1.00 47.02 144 VAL A O 1
ATOM 978 N N . GLU A 1 145 ? 113.796 -32.466 23.336 1.00 44.45 145 GLU A N 1
ATOM 979 C CA . GLU A 1 145 ? 114.778 -32.993 22.423 1.00 41.19 145 GLU A CA 1
ATOM 980 C C . GLU A 1 145 ? 115.696 -33.178 23.630 1.00 48.80 145 GLU A C 1
ATOM 981 O O . GLU A 1 145 ? 115.304 -32.583 24.671 1.00 49.67 145 GLU A O 1
ATOM 987 N N . TYR A 1 156 ? 120.430 -13.571 13.724 1.00 50.21 156 TYR A N 1
ATOM 988 C CA . TYR A 1 156 ? 119.965 -12.259 13.184 1.00 51.24 156 TYR A CA 1
ATOM 989 C C . TYR A 1 156 ? 121.141 -11.298 13.053 1.00 51.20 156 TYR A C 1
ATOM 990 O O . TYR A 1 156 ? 121.894 -11.096 14.007 1.00 52.07 156 TYR A O 1
ATOM 999 N N . ASP A 1 157 ? 121.284 -10.699 11.873 1.00 51.07 157 ASP A N 1
ATOM 1000 C CA . ASP A 1 157 ? 122.374 -9.763 11.599 1.00 51.31 157 ASP A CA 1
ATOM 1001 C C . ASP A 1 157 ? 121.949 -8.295 11.675 1.00 51.82 157 ASP A C 1
ATOM 1002 O O . ASP A 1 157 ? 122.717 -7.401 11.323 1.00 54.86 157 ASP A O 1
ATOM 1007 N N . PHE A 1 158 ? 120.724 -8.055 12.129 1.00 50.00 158 PHE A N 1
ATOM 1008 C CA . PHE A 1 158 ? 120.182 -6.705 12.263 1.00 48.86 158 PHE A CA 1
ATOM 1009 C C . PHE A 1 158 ? 120.076 -5.890 10.977 1.00 48.71 158 PHE A C 1
ATOM 1010 O O . PHE A 1 158 ? 120.395 -4.700 10.954 1.00 50.09 158 PHE A O 1
ATOM 1018 N N . THR A 1 159 ? 119.623 -6.538 9.910 1.00 44.06 159 THR A N 1
ATOM 1019 C CA . THR A 1 159 ? 119.423 -5.877 8.628 1.00 45.80 159 THR A CA 1
ATOM 1020 C C . THR A 1 159 ? 117.934 -6.026 8.347 1.00 46.61 159 THR A C 1
ATOM 1021 O O . THR A 1 159 ? 117.297 -6.938 8.877 1.00 45.25 159 THR A O 1
ATOM 1025 N N . ARG A 1 160 ? 117.366 -5.141 7.535 1.00 45.46 160 ARG A N 1
ATOM 1026 C CA . ARG A 1 160 ? 115.945 -5.248 7.238 1.00 46.97 160 ARG A CA 1
ATOM 1027 C C . ARG A 1 160 ? 115.669 -6.593 6.581 1.00 48.75 160 ARG A C 1
ATOM 1028 O O . ARG A 1 160 ? 114.688 -7.262 6.905 1.00 45.45 160 ARG A O 1
ATOM 1036 N N . GLU A 1 161 ? 116.540 -6.987 5.656 1.00 46.35 161 GLU A N 1
ATOM 1037 C CA . GLU A 1 161 ? 116.386 -8.262 4.970 1.00 48.54 161 GLU A CA 1
ATOM 1038 C C . GLU A 1 161 ? 116.527 -9.436 5.933 1.00 43.99 161 GLU A C 1
ATOM 1039 O O . GLU A 1 161 ? 115.864 -10.459 5.774 1.00 45.28 161 GLU A O 1
ATOM 1045 N N . GLY A 1 162 ? 117.393 -9.287 6.928 1.00 37.46 162 GLY A N 1
ATOM 1046 C CA . GLY A 1 162 ? 117.575 -10.348 7.899 1.00 40.05 162 GLY A CA 1
ATOM 1047 C C . GLY A 1 162 ? 116.290 -10.548 8.679 1.00 38.76 162 GLY A C 1
ATOM 1048 O O . GLY A 1 162 ? 115.951 -11.667 9.060 1.00 37.51 162 GLY A O 1
ATOM 1049 N N . MET A 1 163 ? 115.574 -9.451 8.909 1.00 39.22 163 MET A N 1
ATOM 1050 C CA . MET A 1 163 ? 114.313 -9.481 9.640 1.00 38.47 163 MET A CA 1
ATOM 1051 C C . MET A 1 163 ? 113.241 -10.166 8.796 1.00 39.76 163 MET A C 1
ATOM 1052 O O . MET A 1 163 ? 112.392 -10.885 9.321 1.00 36.33 163 MET A O 1
ATOM 1057 N N . VAL A 1 164 ? 113.279 -9.933 7.487 1.00 38.16 164 VAL A N 1
ATOM 1058 C CA . VAL A 1 164 ? 112.316 -10.548 6.584 1.00 36.02 164 VAL A CA 1
ATOM 1059 C C . VAL A 1 164 ? 112.516 -12.057 6.597 1.00 39.79 164 VAL A C 1
ATOM 1060 O O . VAL A 1 164 ? 111.553 -12.821 6.692 1.00 38.54 164 VAL A O 1
ATOM 1064 N N . HIS A 1 165 ? 113.774 -12.483 6.501 1.00 40.64 165 HIS A N 1
ATOM 1065 C CA . HIS A 1 165 ? 114.092 -13.905 6.509 1.00 42.23 165 HIS A CA 1
ATOM 1066 C C . HIS A 1 165 ? 113.667 -14.552 7.819 1.00 39.44 165 HIS A C 1
ATOM 1067 O O . HIS A 1 165 ? 113.172 -15.675 7.827 1.00 39.03 165 HIS A O 1
ATOM 1074 N N . LEU A 1 166 ? 113.860 -13.841 8.925 1.00 37.86 166 LEU A N 1
ATOM 1075 C CA . LEU A 1 166 ? 113.492 -14.367 10.235 1.00 35.36 166 LEU A CA 1
ATOM 1076 C C . LEU A 1 166 ? 111.987 -14.598 10.337 1.00 30.99 166 LEU A C 1
ATOM 1077 O O . LEU A 1 166 ? 111.545 -15.666 10.756 1.00 30.99 166 LEU A O 1
ATOM 1082 N N . VAL A 1 167 ? 111.199 -13.599 9.952 1.00 31.21 167 VAL A N 1
ATOM 1083 C CA . VAL A 1 167 ? 109.748 -13.724 10.020 1.00 30.36 167 VAL A CA 1
ATOM 1084 C C . VAL A 1 167 ? 109.242 -14.865 9.141 1.00 30.02 167 VAL A C 1
ATOM 1085 O O . VAL A 1 167 ? 108.395 -15.648 9.567 1.00 24.80 167 VAL A O 1
ATOM 1089 N N . LYS A 1 168 ? 109.757 -14.958 7.919 1.00 32.05 168 LYS A N 1
ATOM 1090 C CA . LYS A 1 168 ? 109.351 -16.029 7.016 1.00 35.67 168 LYS A CA 1
ATOM 1091 C C . LYS A 1 168 ? 109.720 -17.387 7.608 1.00 35.53 168 LYS A C 1
ATOM 1092 O O . LYS A 1 168 ? 108.954 -18.344 7.521 1.00 37.67 168 LYS A O 1
ATOM 1098 N N . ALA A 1 169 ? 110.898 -17.460 8.217 1.00 34.13 169 ALA A N 1
ATOM 1099 C CA . ALA A 1 169 ? 111.375 -18.702 8.813 1.00 37.59 169 ALA A CA 1
ATOM 1100 C C . ALA A 1 169 ? 110.530 -19.193 9.989 1.00 41.14 169 ALA A C 1
ATOM 1101 O O . ALA A 1 169 ? 110.307 -20.396 10.136 1.00 38.44 169 ALA A O 1
ATOM 1103 N N . LEU A 1 170 ? 110.055 -18.263 10.815 1.00 35.79 170 LEU A N 1
ATOM 1104 C CA . LEU A 1 170 ? 109.264 -18.606 11.999 1.00 34.60 170 LEU A CA 1
ATOM 1105 C C . LEU A 1 170 ? 107.762 -18.738 11.775 1.00 33.83 170 LEU A C 1
ATOM 1106 O O . LEU A 1 170 ? 107.019 -19.065 12.706 1.00 30.90 170 LEU A O 1
ATOM 1111 N N . THR A 1 171 ? 107.314 -18.476 10.552 1.00 29.97 171 THR A N 1
ATOM 1112 C CA . THR A 1 171 ? 105.895 -18.550 10.227 1.00 29.62 171 THR A CA 1
ATOM 1113 C C . THR A 1 171 ? 105.593 -19.647 9.205 1.00 28.82 171 THR A C 1
ATOM 1114 O O . THR A 1 171 ? 106.500 -20.158 8.549 1.00 32.17 171 THR A O 1
ATOM 1118 N N . ASN A 1 172 ? 104.317 -20.007 9.081 1.00 29.46 172 ASN A N 1
ATOM 1119 C CA . ASN A 1 172 ? 103.900 -21.044 8.138 1.00 31.37 172 ASN A CA 1
ATOM 1120 C C . ASN A 1 172 ? 104.113 -20.561 6.702 1.00 34.06 172 ASN A C 1
ATOM 1121 O O . ASN A 1 172 ? 104.083 -19.359 6.431 1.00 29.98 172 ASN A O 1
ATOM 1126 N N . ASP A 1 173 ? 104.317 -21.505 5.789 1.00 35.88 173 ASP A N 1
ATOM 1127 C CA . ASP A 1 173 ? 104.571 -21.184 4.385 1.00 38.76 173 ASP A CA 1
ATOM 1128 C C . ASP A 1 173 ? 103.532 -20.295 3.712 1.00 35.37 173 ASP A C 1
ATOM 1129 O O . ASP A 1 173 ? 103.792 -19.735 2.650 1.00 38.96 173 ASP A O 1
ATOM 1134 N N . GLY A 1 174 ? 102.359 -20.161 4.320 1.00 34.07 174 GLY A N 1
ATOM 1135 C CA . GLY A 1 174 ? 101.323 -19.336 3.727 1.00 33.21 174 GLY A CA 1
ATOM 1136 C C . GLY A 1 174 ? 101.249 -17.924 4.276 1.00 37.54 174 GLY A C 1
ATOM 1137 O O . GLY A 1 174 ? 100.445 -17.118 3.812 1.00 37.49 174 GLY A O 1
ATOM 1138 N N . PHE A 1 175 ? 102.088 -17.621 5.262 1.00 37.30 175 PHE A N 1
ATOM 1139 C CA . PHE A 1 175 ? 102.100 -16.298 5.874 1.00 37.64 175 PHE A CA 1
ATOM 1140 C C . PHE A 1 175 ? 102.588 -15.223 4.899 1.00 37.02 175 PHE A C 1
ATOM 1141 O O . PHE A 1 175 ? 103.660 -15.347 4.309 1.00 35.24 175 PHE A O 1
ATOM 1149 N N . LYS A 1 176 ? 101.790 -14.172 4.739 1.00 35.72 176 LYS A N 1
ATOM 1150 C CA . LYS A 1 176 ? 102.137 -13.069 3.849 1.00 44.08 176 LYS A CA 1
ATOM 1151 C C . LYS A 1 176 ? 102.835 -11.956 4.629 1.00 43.98 176 LYS A C 1
ATOM 1152 O O . LYS A 1 176 ? 102.257 -11.365 5.546 1.00 43.33 176 LYS A O 1
ATOM 1158 N N . ILE A 1 177 ? 104.080 -11.676 4.263 1.00 43.73 177 ILE A N 1
ATOM 1159 C CA . ILE A 1 177 ? 104.854 -10.636 4.926 1.00 48.30 177 ILE A CA 1
ATOM 1160 C C . ILE A 1 177 ? 104.227 -9.262 4.701 1.00 50.70 177 ILE A C 1
ATOM 1161 O O . ILE A 1 177 ? 103.741 -8.961 3.611 1.00 52.42 177 ILE A O 1
ATOM 1166 N N . ASP A 1 178 ? 104.238 -8.434 5.741 1.00 52.22 178 ASP A N 1
ATOM 1167 C CA . ASP A 1 178 ? 103.684 -7.085 5.665 1.00 54.47 178 ASP A CA 1
ATOM 1168 C C . ASP A 1 178 ? 104.773 -6.059 5.970 1.00 53.10 178 ASP A C 1
ATOM 1169 O O . ASP A 1 178 ? 105.149 -5.871 7.125 1.00 54.21 178 ASP A O 1
ATOM 1174 N N . ASP A 1 179 ? 105.273 -5.402 4.927 1.00 52.60 179 ASP A N 1
ATOM 1175 C CA . ASP A 1 179 ? 106.327 -4.400 5.066 1.00 52.82 179 ASP A CA 1
ATOM 1176 C C . ASP A 1 179 ? 106.193 -3.505 6.298 1.00 51.41 179 ASP A C 1
ATOM 1177 O O . ASP A 1 179 ? 107.159 -3.306 7.036 1.00 48.84 179 ASP A O 1
ATOM 1182 N N . ALA A 1 180 ? 105.000 -2.962 6.512 1.00 48.94 180 ALA A N 1
ATOM 1183 C CA . ALA A 1 180 ? 104.755 -2.092 7.655 1.00 47.50 180 ALA A CA 1
ATOM 1184 C C . ALA A 1 180 ? 105.150 -2.795 8.949 1.00 45.74 180 ALA A C 1
ATOM 1185 O O . ALA A 1 180 ? 105.808 -2.211 9.811 1.00 41.88 180 ALA A O 1
ATOM 1187 N N . MET A 1 181 ? 104.744 -4.054 9.075 1.00 44.53 181 MET A N 1
ATOM 1188 C CA . MET A 1 181 ? 105.050 -4.844 10.261 1.00 42.69 181 MET A CA 1
ATOM 1189 C C . MET A 1 181 ? 106.551 -5.099 10.362 1.00 40.07 181 MET A C 1
ATOM 1190 O O . MET A 1 181 ? 107.123 -5.068 11.452 1.00 37.71 181 MET A O 1
ATOM 1195 N N . ILE A 1 182 ? 107.187 -5.345 9.221 1.00 34.98 182 ILE A N 1
ATOM 1196 C CA . ILE A 1 182 ? 108.624 -5.583 9.189 1.00 34.56 182 ILE A CA 1
ATOM 1197 C C . ILE A 1 182 ? 109.380 -4.320 9.607 1.00 37.14 182 ILE A C 1
ATOM 1198 O O . ILE A 1 182 ? 110.293 -4.380 10.433 1.00 32.98 182 ILE A O 1
ATOM 1203 N N . ASN A 1 183 ? 108.995 -3.179 9.040 1.00 34.89 183 ASN A N 1
ATOM 1204 C CA . ASN A 1 183 ? 109.657 -1.914 9.359 1.00 37.37 183 ASN A CA 1
ATOM 1205 C C . ASN A 1 183 ? 109.524 -1.568 10.835 1.00 35.31 183 ASN A C 1
ATOM 1206 O O . ASN A 1 183 ? 110.484 -1.126 11.463 1.00 33.99 183 ASN A O 1
ATOM 1211 N N . SER A 1 184 ? 108.330 -1.765 11.382 1.00 35.88 184 SER A N 1
ATOM 1212 C CA . SER A 1 184 ? 108.079 -1.470 12.787 1.00 37.55 184 SER A CA 1
ATOM 1213 C C . SER A 1 184 ? 108.983 -2.310 13.688 1.00 35.22 184 SER A C 1
ATOM 1214 O O . SER A 1 184 ? 109.633 -1.782 14.592 1.00 37.36 184 SER A O 1
ATOM 1217 N N . ARG A 1 185 ? 109.030 -3.617 13.436 1.00 35.18 185 ARG A N 1
ATOM 1218 C CA . ARG A 1 185 ? 109.863 -4.513 14.234 1.00 33.53 185 ARG A CA 1
ATOM 1219 C C . ARG A 1 185 ? 111.342 -4.192 14.058 1.00 32.76 185 ARG A C 1
ATOM 1220 O O . ARG A 1 185 ? 112.112 -4.222 15.017 1.00 28.68 185 ARG A O 1
ATOM 1228 N N . TYR A 1 186 ? 111.738 -3.887 12.828 1.00 32.65 186 TYR A N 1
ATOM 1229 C CA . TYR A 1 186 ? 113.129 -3.558 12.548 1.00 35.67 186 TYR A CA 1
ATOM 1230 C C . TYR A 1 186 ? 113.531 -2.278 13.280 1.00 33.59 186 TYR A C 1
ATOM 1231 O O . TYR A 1 186 ? 114.645 -2.170 13.791 1.00 34.06 186 TYR A O 1
ATOM 1240 N N . THR A 1 187 ? 112.619 -1.312 13.326 1.00 34.84 187 THR A N 1
ATOM 1241 C CA . THR A 1 187 ? 112.882 -0.050 14.005 1.00 36.91 187 THR A CA 1
ATOM 1242 C C . THR A 1 187 ? 113.157 -0.293 15.489 1.00 39.55 187 THR A C 1
ATOM 1243 O O . THR A 1 187 ? 114.088 0.285 16.053 1.00 35.43 187 THR A O 1
ATOM 1247 N N . TYR A 1 188 ? 112.355 -1.152 16.119 1.00 35.69 188 TYR A N 1
ATOM 1248 C CA . TYR A 1 188 ? 112.551 -1.463 17.533 1.00 36.24 188 TYR A CA 1
ATOM 1249 C C . TYR A 1 188 ? 113.853 -2.225 17.757 1.00 35.43 188 TYR A C 1
ATOM 1250 O O . TYR A 1 188 ? 114.557 -1.993 18.739 1.00 37.05 188 TYR A O 1
ATOM 1259 N N . ALA A 1 189 ? 114.170 -3.132 16.839 1.00 33.88 189 ALA A N 1
ATOM 1260 C CA . ALA A 1 189 ? 115.372 -3.953 16.947 1.00 34.62 189 ALA A CA 1
ATOM 1261 C C . ALA A 1 189 ? 116.670 -3.185 16.729 1.00 40.12 189 ALA A C 1
ATOM 1262 O O . ALA A 1 189 ? 117.729 -3.600 17.208 1.00 36.09 189 ALA A O 1
ATOM 1264 N N . THR A 1 190 ? 116.583 -2.072 16.007 1.00 40.13 190 THR A N 1
ATOM 1265 C CA . THR A 1 190 ? 117.752 -1.254 15.710 1.00 45.40 190 THR A CA 1
ATOM 1266 C C . THR A 1 190 ? 118.083 -0.257 16.815 1.00 44.08 190 THR A C 1
ATOM 1267 O O . THR A 1 190 ? 119.252 0.068 17.026 1.00 49.93 190 THR A O 1
ATOM 1271 N N . ASP A 1 191 ? 117.058 0.233 17.508 1.00 42.14 191 ASP A N 1
ATOM 1272 C CA . ASP A 1 191 ? 117.259 1.177 18.605 1.00 40.54 191 ASP A CA 1
ATOM 1273 C C . ASP A 1 191 ? 118.412 0.640 19.450 1.00 39.77 191 ASP A C 1
ATOM 1274 O O . ASP A 1 191 ? 118.288 -0.418 20.070 1.00 33.87 191 ASP A O 1
ATOM 1279 N N . GLU A 1 192 ? 119.531 1.360 19.475 1.00 36.53 192 GLU A N 1
ATOM 1280 C CA . GLU A 1 192 ? 120.692 0.890 20.222 1.00 39.67 192 GLU A CA 1
ATOM 1281 C C . GLU A 1 192 ? 120.460 0.469 21.670 1.00 33.95 192 GLU A C 1
ATOM 1282 O O . GLU A 1 192 ? 121.057 -0.507 22.120 1.00 30.24 192 GLU A O 1
ATOM 1288 N N . ALA A 1 193 ? 119.601 1.172 22.404 1.00 31.33 193 ALA A N 1
ATOM 1289 C CA . ALA A 1 193 ? 119.342 0.781 23.791 1.00 32.80 193 ALA A CA 1
ATOM 1290 C C . ALA A 1 193 ? 118.634 -0.576 23.809 1.00 30.37 193 ALA A C 1
ATOM 1291 O O . ALA A 1 193 ? 118.953 -1.455 24.615 1.00 26.90 193 ALA A O 1
ATOM 1293 N N . THR A 1 194 ? 117.668 -0.733 22.911 1.00 31.34 194 THR A N 1
ATOM 1294 C CA . THR A 1 194 ? 116.904 -1.970 22.799 1.00 30.70 194 THR A CA 1
ATOM 1295 C C . THR A 1 194 ? 117.818 -3.109 22.355 1.00 30.10 194 THR A C 1
ATOM 1296 O O . THR A 1 194 ? 117.715 -4.235 22.844 1.00 27.95 194 THR A O 1
ATOM 1300 N N . ARG A 1 195 ? 118.717 -2.807 21.426 1.00 28.94 195 ARG A N 1
ATOM 1301 C CA . ARG A 1 195 ? 119.643 -3.807 20.922 1.00 27.73 195 ARG A CA 1
ATOM 1302 C C . ARG A 1 195 ? 120.615 -4.254 22.005 1.00 24.70 195 ARG A C 1
ATOM 1303 O O . ARG A 1 195 ? 120.938 -5.436 22.102 1.00 27.24 195 ARG A O 1
ATOM 1311 N N . LYS A 1 196 ? 121.076 -3.310 22.821 1.00 27.75 196 LYS A N 1
ATOM 1312 C CA . LYS A 1 196 ? 122.007 -3.630 23.897 1.00 27.51 196 LYS A CA 1
ATOM 1313 C C . LYS A 1 196 ? 121.364 -4.572 24.915 1.00 26.49 196 LYS A C 1
ATOM 1314 O O . LYS A 1 196 ? 121.991 -5.534 25.366 1.00 24.95 196 LYS A O 1
ATOM 1320 N N . ALA A 1 197 ? 120.119 -4.288 25.284 1.00 23.58 197 ALA A N 1
ATOM 1321 C CA . ALA A 1 197 ? 119.409 -5.132 26.240 1.00 24.76 197 ALA A CA 1
ATOM 1322 C C . ALA A 1 197 ? 119.145 -6.503 25.623 1.00 23.68 197 ALA A C 1
ATOM 1323 O O . ALA A 1 197 ? 119.204 -7.524 26.309 1.00 24.19 197 ALA A O 1
ATOM 1325 N N . TYR A 1 198 ? 118.858 -6.522 24.324 1.00 25.21 198 TYR A N 1
ATOM 1326 C CA . TYR A 1 198 ? 118.589 -7.777 23.629 1.00 27.81 198 TYR A CA 1
ATOM 1327 C C . TYR A 1 198 ? 119.831 -8.660 23.641 1.00 31.82 198 TYR A C 1
ATOM 1328 O O . TYR A 1 198 ? 119.748 -9.866 23.864 1.00 26.21 198 TYR A O 1
ATOM 1337 N N . VAL A 1 199 ? 120.984 -8.052 23.388 1.00 29.55 199 VAL A N 1
ATOM 1338 C CA . VAL A 1 199 ? 122.233 -8.792 23.388 1.00 29.68 199 VAL A CA 1
ATOM 1339 C C . VAL A 1 199 ? 122.486 -9.398 24.759 1.00 28.02 199 VAL A C 1
ATOM 1340 O O . VAL A 1 199 ? 122.880 -10.558 24.863 1.00 30.02 199 VAL A O 1
ATOM 1344 N N . ALA A 1 200 ? 122.256 -8.613 25.808 1.00 25.39 200 ALA A N 1
ATOM 1345 C CA . ALA A 1 200 ? 122.455 -9.089 27.176 1.00 24.38 200 ALA A CA 1
ATOM 1346 C C . ALA A 1 200 ? 121.458 -10.200 27.500 1.00 21.33 200 ALA A C 1
ATOM 1347 O O . ALA A 1 200 ? 121.803 -11.183 28.158 1.00 24.95 200 ALA A O 1
ATOM 1349 N N . THR A 1 201 ? 120.221 -10.037 27.040 1.00 22.39 201 THR A N 1
ATOM 1350 C CA . THR A 1 201 ? 119.182 -11.040 27.271 1.00 23.64 201 THR A CA 1
ATOM 1351 C C . THR A 1 201 ? 119.585 -12.383 26.644 1.00 24.36 201 THR A C 1
ATOM 1352 O O . THR A 1 201 ? 119.510 -13.429 27.292 1.00 24.26 201 THR A O 1
ATOM 1356 N N . MET A 1 202 ? 120.017 -12.347 25.385 1.00 24.44 202 MET A N 1
ATOM 1357 C CA . MET A 1 202 ? 120.422 -13.563 24.682 1.00 26.48 202 MET A CA 1
ATOM 1358 C C . MET A 1 202 ? 121.692 -14.185 25.250 1.00 27.44 202 MET A C 1
ATOM 1359 O O . MET A 1 202 ? 121.867 -15.404 25.214 1.00 26.49 202 MET A O 1
ATOM 1364 N N . GLN A 1 203 ? 122.574 -13.346 25.781 1.00 27.19 203 GLN A N 1
ATOM 1365 C CA . GLN A 1 203 ? 123.825 -13.822 26.357 1.00 30.71 203 GLN A CA 1
ATOM 1366 C C . GLN A 1 203 ? 123.556 -14.739 27.544 1.00 28.75 203 GLN A C 1
ATOM 1367 O O . GLN A 1 203 ? 124.122 -15.829 27.637 1.00 28.77 203 GLN A O 1
ATOM 1373 N N . TRP A 1 204 ? 122.691 -14.296 28.453 1.00 25.32 204 TRP A N 1
ATOM 1374 C CA . TRP A 1 204 ? 122.363 -15.100 29.623 1.00 25.32 204 TRP A CA 1
ATOM 1375 C C . TRP A 1 204 ? 121.741 -16.429 29.205 1.00 22.16 204 TRP A C 1
ATOM 1376 O O . TRP A 1 204 ? 122.100 -17.481 29.721 1.00 25.61 204 TRP A O 1
ATOM 1387 N N . ILE A 1 205 ? 120.794 -16.374 28.277 1.00 23.63 205 ILE A N 1
ATOM 1388 C CA . ILE A 1 205 ? 120.132 -17.583 27.801 1.00 23.95 205 ILE A CA 1
ATOM 1389 C C . ILE A 1 205 ? 121.183 -18.529 27.212 1.00 24.77 205 ILE A C 1
ATOM 1390 O O . ILE A 1 205 ? 121.209 -19.720 27.509 1.00 22.42 205 ILE A O 1
ATOM 1395 N N . ARG A 1 206 ? 122.058 -17.965 26.392 1.00 21.85 206 ARG A N 1
ATOM 1396 C CA . ARG A 1 206 ? 123.127 -18.708 25.732 1.00 26.87 206 ARG A CA 1
ATOM 1397 C C . ARG A 1 206 ? 124.015 -19.419 26.756 1.00 26.68 206 ARG A C 1
ATOM 1398 O O . ARG A 1 206 ? 124.393 -20.581 26.573 1.00 25.32 206 ARG A O 1
ATOM 1406 N N . GLU A 1 207 ? 124.337 -18.712 27.835 1.00 24.82 207 GLU A N 1
ATOM 1407 C CA . GLU A 1 207 ? 125.192 -19.243 28.890 1.00 27.81 207 GLU A CA 1
ATOM 1408 C C . GLU A 1 207 ? 124.523 -20.315 29.746 1.00 28.01 207 GLU A C 1
ATOM 1409 O O . GLU A 1 207 ? 125.192 -21.005 30.519 1.00 28.14 207 GLU A O 1
ATOM 1415 N N . GLN A 1 208 ? 123.209 -20.466 29.603 1.00 26.96 208 GLN A N 1
ATOM 1416 C CA . GLN A 1 208 ? 122.484 -21.486 30.358 1.00 25.21 208 GLN A CA 1
ATOM 1417 C C . GLN A 1 208 ? 122.209 -22.694 29.467 1.00 27.48 208 GLN A C 1
ATOM 1418 O O . GLN A 1 208 ? 121.820 -23.760 29.947 1.00 29.84 208 GLN A O 1
ATOM 1424 N N . GLY A 1 209 ? 122.408 -22.520 28.164 1.00 29.33 209 GLY A N 1
ATOM 1425 C CA . GLY A 1 209 ? 122.148 -23.600 27.231 1.00 29.04 209 GLY A CA 1
ATOM 1426 C C . GLY A 1 209 ? 120.718 -23.524 26.726 1.00 30.89 209 GLY A C 1
ATOM 1427 O O . GLY A 1 209 ? 120.172 -24.498 26.201 1.00 27.98 209 GLY A O 1
ATOM 1428 N N . GLY A 1 210 ? 120.107 -22.354 26.889 1.00 28.15 210 GLY A N 1
ATOM 1429 C CA . GLY A 1 210 ? 118.738 -22.163 26.445 1.00 25.28 210 GLY A CA 1
ATOM 1430 C C . GLY A 1 210 ? 117.848 -21.648 27.562 1.00 27.17 210 GLY A C 1
ATOM 1431 O O . GLY A 1 210 ? 118.269 -21.571 28.720 1.00 27.31 210 GLY A O 1
ATOM 1432 N N . LEU A 1 211 ? 116.616 -21.292 27.210 1.00 24.70 211 LEU A N 1
ATOM 1433 C CA . LEU A 1 211 ? 115.641 -20.782 28.172 1.00 24.96 211 LEU A CA 1
ATOM 1434 C C . LEU A 1 211 ? 114.706 -21.939 28.498 1.00 24.25 211 LEU A C 1
ATOM 1435 O O . LEU A 1 211 ? 113.835 -22.282 27.702 1.00 23.21 211 LEU A O 1
ATOM 1440 N N . PHE A 1 212 ? 114.870 -22.541 29.669 1.00 23.60 212 PHE A N 1
ATOM 1441 C CA . PHE A 1 212 ? 114.033 -23.679 30.016 1.00 24.77 212 PHE A CA 1
ATOM 1442 C C . PHE A 1 212 ? 113.844 -23.863 31.517 1.00 24.31 212 PHE A C 1
ATOM 1443 O O . PHE A 1 212 ? 114.511 -23.230 32.329 1.00 26.04 212 PHE A O 1
ATOM 1451 N N . TYR A 1 213 ? 112.923 -24.755 31.857 1.00 22.72 213 TYR A N 1
ATOM 1452 C CA . TYR A 1 213 ? 112.629 -25.105 33.236 1.00 26.82 213 TYR A CA 1
ATOM 1453 C C . TYR A 1 213 ? 112.676 -26.621 33.281 1.00 23.66 213 TYR A C 1
ATOM 1454 O O . TYR A 1 213 ? 112.506 -27.286 32.257 1.00 21.72 213 TYR A O 1
ATOM 1463 N N . ASP A 1 214 ? 112.918 -27.175 34.460 1.00 24.84 214 ASP A N 1
ATOM 1464 C CA . ASP A 1 214 ? 112.930 -28.618 34.579 1.00 22.79 214 ASP A CA 1
ATOM 1465 C C . ASP A 1 214 ? 111.467 -29.033 34.468 1.00 24.04 214 ASP A C 1
ATOM 1466 O O . ASP A 1 214 ? 110.572 -28.285 34.862 1.00 20.37 214 ASP A O 1
ATOM 1471 N N . PRO A 1 215 ? 111.200 -30.219 33.917 1.00 20.77 215 PRO A N 1
ATOM 1472 C CA . PRO A 1 215 ? 109.798 -30.628 33.816 1.00 24.25 215 PRO A CA 1
ATOM 1473 C C . PRO A 1 215 ? 109.103 -30.586 35.184 1.00 27.62 215 PRO A C 1
ATOM 1474 O O . PRO A 1 215 ? 107.894 -30.367 35.271 1.00 21.86 215 PRO A O 1
ATOM 1478 N N . GLU A 1 216 ? 109.875 -30.784 36.251 1.00 23.01 216 GLU A N 1
ATOM 1479 C CA . GLU A 1 216 ? 109.318 -30.763 37.600 1.00 22.88 216 GLU A CA 1
ATOM 1480 C C . GLU A 1 216 ? 108.733 -29.403 37.961 1.00 19.36 216 GLU A C 1
ATOM 1481 O O . GLU A 1 216 ? 107.743 -29.323 38.693 1.00 20.85 216 GLU A O 1
ATOM 1487 N N . PHE A 1 217 ? 109.349 -28.342 37.450 1.00 20.14 217 PHE A N 1
ATOM 1488 C CA . PHE A 1 217 ? 108.879 -26.983 37.701 1.00 18.95 217 PHE A CA 1
ATOM 1489 C C . PHE A 1 217 ? 107.558 -26.781 36.961 1.00 16.83 217 PHE A C 1
ATOM 1490 O O . PHE A 1 217 ? 106.600 -26.232 37.505 1.00 18.20 217 PHE A O 1
ATOM 1498 N N . ILE A 1 218 ? 107.522 -27.235 35.712 1.00 17.82 218 ILE A N 1
ATOM 1499 C CA . ILE A 1 218 ? 106.332 -27.111 34.875 1.00 20.29 218 ILE A CA 1
ATOM 1500 C C . ILE A 1 218 ? 105.129 -27.856 35.472 1.00 15.86 218 ILE A C 1
ATOM 1501 O O . ILE A 1 218 ? 103.983 -27.422 35.340 1.00 19.71 218 ILE A O 1
ATOM 1506 N N . ARG A 1 219 ? 105.402 -28.962 36.152 1.00 15.97 219 ARG A N 1
ATOM 1507 C CA . ARG A 1 219 ? 104.358 -29.767 36.775 1.00 19.26 219 ARG A CA 1
ATOM 1508 C C . ARG A 1 219 ? 103.697 -29.013 37.936 1.00 20.76 219 ARG A C 1
ATOM 1509 O O . ARG A 1 219 ? 102.652 -29.431 38.440 1.00 19.00 219 ARG A O 1
ATOM 1517 N N . LYS A 1 220 ? 104.314 -27.906 38.348 1.00 23.38 220 LYS A N 1
ATOM 1518 C CA . LYS A 1 220 ? 103.802 -27.073 39.441 1.00 22.29 220 LYS A CA 1
ATOM 1519 C C . LYS A 1 220 ? 102.734 -26.079 38.984 1.00 20.14 220 LYS A C 1
ATOM 1520 O O . LYS A 1 220 ? 102.137 -25.383 39.808 1.00 16.69 220 LYS A O 1
ATOM 1526 N N . VAL A 1 221 ? 102.510 -25.982 37.676 1.00 16.61 221 VAL A N 1
ATOM 1527 C CA . VAL A 1 221 ? 101.483 -25.069 37.182 1.00 19.93 221 VAL A CA 1
ATOM 1528 C C . VAL A 1 221 ? 100.134 -25.684 37.557 1.00 20.20 221 VAL A C 1
ATOM 1529 O O . VAL A 1 221 ? 99.774 -26.744 37.055 1.00 18.09 221 VAL A O 1
ATOM 1533 N N . GLN A 1 222 ? 99.393 -25.010 38.435 1.00 21.46 222 GLN A N 1
ATOM 1534 C CA . GLN A 1 222 ? 98.107 -25.520 38.912 1.00 20.43 222 GLN A CA 1
ATOM 1535 C C . GLN A 1 222 ? 96.882 -24.760 38.400 1.00 19.14 222 GLN A C 1
ATOM 1536 O O . GLN A 1 222 ? 95.758 -25.239 38.511 1.00 23.62 222 GLN A O 1
ATOM 1542 N N . VAL A 1 223 ? 97.099 -23.579 37.837 1.00 16.57 223 VAL A N 1
ATOM 1543 C CA . VAL A 1 223 ? 96.003 -22.769 37.303 1.00 21.57 223 VAL A CA 1
ATOM 1544 C C . VAL A 1 223 ? 95.516 -23.354 35.973 1.00 19.46 223 VAL A C 1
ATOM 1545 O O . VAL A 1 223 ? 96.259 -24.074 35.306 1.00 20.76 223 VAL A O 1
ATOM 1549 N N . PRO A 1 224 ? 94.250 -23.086 35.590 1.00 20.16 224 PRO A N 1
ATOM 1550 C CA . PRO A 1 224 ? 93.795 -23.632 34.307 1.00 20.28 224 PRO A CA 1
ATOM 1551 C C . PRO A 1 224 ? 94.701 -23.056 33.226 1.00 20.89 224 PRO A C 1
ATOM 1552 O O . PRO A 1 224 ? 94.981 -21.848 33.203 1.00 20.15 224 PRO A O 1
ATOM 1556 N N . THR A 1 225 ? 95.154 -23.922 32.332 1.00 19.61 225 THR A N 1
ATOM 1557 C CA . THR A 1 225 ? 96.075 -23.518 31.289 1.00 20.00 225 THR A CA 1
ATOM 1558 C C . THR A 1 225 ? 95.645 -23.966 29.900 1.00 19.47 225 THR A C 1
ATOM 1559 O O . THR A 1 225 ? 95.053 -25.032 29.737 1.00 19.38 225 THR A O 1
ATOM 1563 N N . LEU A 1 226 ? 95.945 -23.135 28.909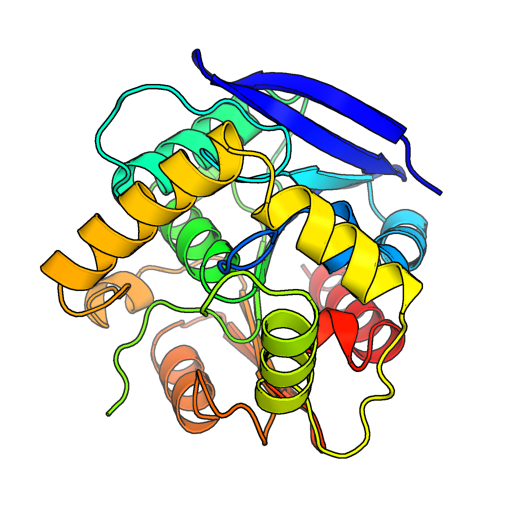 1.00 19.59 226 LEU A N 1
ATOM 1564 C CA . LEU A 1 226 ? 95.638 -23.448 27.519 1.00 19.41 226 LEU A CA 1
ATOM 1565 C C . LEU A 1 226 ? 96.983 -23.470 26.794 1.00 18.54 226 LEU A C 1
ATOM 1566 O O . LEU A 1 226 ? 97.678 -22.455 26.736 1.00 19.00 226 LEU A O 1
ATOM 1571 N N . VAL A 1 227 ? 97.362 -24.633 26.274 1.00 16.91 227 VAL A N 1
ATOM 1572 C CA . VAL A 1 227 ? 98.617 -24.767 25.541 1.00 15.80 227 VAL A CA 1
ATOM 1573 C C . VAL A 1 227 ? 98.265 -24.646 24.058 1.00 21.18 227 VAL A C 1
ATOM 1574 O O . VAL A 1 227 ? 97.615 -25.533 23.495 1.00 18.04 227 VAL A O 1
ATOM 1578 N N . VAL A 1 228 ? 98.663 -23.534 23.444 1.00 17.14 228 VAL A N 1
ATOM 1579 C CA . VAL A 1 228 ? 98.391 -23.290 22.024 1.00 19.26 228 VAL A CA 1
ATOM 1580 C C . VAL A 1 228 ? 99.658 -23.614 21.253 1.00 20.80 228 VAL A C 1
ATOM 1581 O O . VAL A 1 228 ? 100.747 -23.187 21.640 1.00 22.15 228 VAL A O 1
ATOM 1585 N N . GLN A 1 229 ? 99.521 -24.344 20.150 1.00 16.48 229 GLN A N 1
ATOM 1586 C CA . GLN A 1 229 ? 100.691 -24.756 19.396 1.00 17.95 229 GLN A CA 1
ATOM 1587 C C . GLN A 1 229 ? 100.484 -24.903 17.894 1.00 22.71 229 GLN A C 1
ATOM 1588 O O . GLN A 1 229 ? 99.504 -25.509 17.443 1.00 21.67 229 GLN A O 1
ATOM 1594 N N . GLY A 1 230 ? 101.425 -24.348 17.136 1.00 19.48 230 GLY A N 1
ATOM 1595 C CA . GLY A 1 230 ? 101.387 -24.445 15.686 1.00 19.38 230 GLY A CA 1
ATOM 1596 C C . GLY A 1 230 ? 102.002 -25.782 15.316 1.00 18.56 230 GLY A C 1
ATOM 1597 O O . GLY A 1 230 ? 103.054 -26.156 15.832 1.00 23.79 230 GLY A O 1
ATOM 1598 N N . LYS A 1 231 ? 101.342 -26.517 14.431 1.00 20.59 231 LYS A N 1
ATOM 1599 C CA . LYS A 1 231 ? 101.829 -27.825 14.023 1.00 22.96 231 LYS A CA 1
ATOM 1600 C C . LYS A 1 231 ? 103.154 -27.743 13.280 1.00 25.55 231 LYS A C 1
ATOM 1601 O O . LYS A 1 231 ? 103.961 -28.671 13.340 1.00 26.79 231 LYS A O 1
ATOM 1607 N N . ASP A 1 232 ? 103.381 -26.626 12.597 1.00 21.73 232 ASP A N 1
ATOM 1608 C CA . ASP A 1 232 ? 104.597 -26.436 11.815 1.00 26.54 232 ASP A CA 1
ATOM 1609 C C . ASP A 1 232 ? 105.653 -25.547 12.482 1.00 29.08 232 ASP A C 1
ATOM 1610 O O . ASP A 1 232 ? 106.539 -25.016 11.815 1.00 28.27 232 ASP A O 1
ATOM 1615 N N . ASP A 1 233 ? 105.554 -25.395 13.798 1.00 26.09 233 ASP A N 1
ATOM 1616 C CA . ASP A 1 233 ? 106.496 -24.576 14.561 1.00 23.43 233 ASP A CA 1
ATOM 1617 C C . ASP A 1 233 ? 107.883 -25.220 14.498 1.00 28.16 233 ASP A C 1
ATOM 1618 O O . ASP A 1 233 ? 108.059 -26.365 14.913 1.00 28.38 233 ASP A O 1
ATOM 1623 N N . LYS A 1 234 ? 108.863 -24.486 13.976 1.00 29.42 234 LYS A N 1
ATOM 1624 C CA . LYS A 1 234 ? 110.229 -24.999 13.865 1.00 32.12 234 LYS A CA 1
ATOM 1625 C C . LYS A 1 234 ? 111.070 -24.715 15.110 1.00 33.88 234 LYS A C 1
ATOM 1626 O O . LYS A 1 234 ? 112.076 -25.383 15.347 1.00 35.06 234 LYS A O 1
ATOM 1632 N N . VAL A 1 235 ? 110.659 -23.721 15.893 1.00 31.50 235 VAL A N 1
ATOM 1633 C CA . VAL A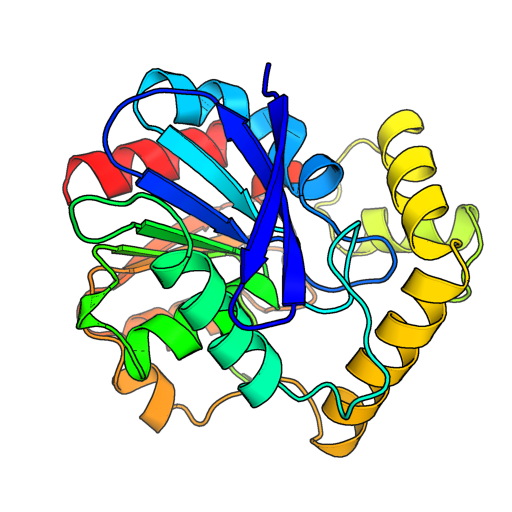 1 235 ? 111.373 -23.353 17.115 1.00 30.94 235 VAL A CA 1
ATOM 1634 C C . VAL A 1 235 ? 110.940 -24.284 18.245 1.00 32.04 235 VAL A C 1
ATOM 1635 O O . VAL A 1 235 ? 111.771 -24.891 18.915 1.00 30.14 235 VAL A O 1
ATOM 1639 N N . VAL A 1 236 ? 109.631 -24.384 18.453 1.00 33.45 236 VAL A N 1
ATOM 1640 C CA . VAL A 1 236 ? 109.077 -25.262 19.479 1.00 30.77 236 VAL A CA 1
ATOM 1641 C C . VAL A 1 236 ? 108.264 -26.347 18.781 1.00 25.58 236 VAL A C 1
ATOM 1642 O O . VAL A 1 236 ? 107.145 -26.101 18.333 1.00 32.55 236 VAL A O 1
ATOM 1646 N N . PRO A 1 237 ? 108.818 -27.566 18.681 1.00 25.34 237 PRO A N 1
ATOM 1647 C CA . PRO A 1 237 ? 108.141 -28.694 18.030 1.00 28.62 237 PRO A CA 1
ATOM 1648 C C . PRO A 1 237 ? 106.766 -28.957 18.635 1.00 31.40 237 PRO A C 1
ATOM 1649 O O . PRO A 1 237 ? 106.541 -28.683 19.814 1.00 26.49 237 PRO A O 1
ATOM 1653 N N . VAL A 1 238 ? 105.854 -29.499 17.832 1.00 28.27 238 VAL A N 1
ATOM 1654 C CA . VAL A 1 238 ? 104.509 -29.785 18.318 1.00 30.14 238 VAL A CA 1
ATOM 1655 C C . VAL A 1 238 ? 104.535 -30.787 19.473 1.00 28.05 238 VAL A C 1
ATOM 1656 O O . VAL A 1 238 ? 103.681 -30.739 20.362 1.00 29.15 238 VAL A O 1
ATOM 1660 N N . GLU A 1 239 ? 105.518 -31.686 19.472 1.00 28.05 239 GLU A N 1
ATOM 1661 C CA . GLU A 1 239 ? 105.634 -32.674 20.542 1.00 29.75 239 GLU A CA 1
ATOM 1662 C C . GLU A 1 239 ? 105.753 -31.977 21.903 1.00 29.14 239 GLU A C 1
ATOM 1663 O O . GLU A 1 239 ? 105.359 -32.533 22.929 1.00 28.18 239 GLU A O 1
ATOM 1669 N N . THR A 1 240 ? 106.301 -30.763 21.902 1.00 28.05 240 THR A N 1
ATOM 1670 C CA . THR A 1 240 ? 106.472 -29.982 23.133 1.00 28.55 240 THR A CA 1
ATOM 1671 C C . THR A 1 240 ? 105.131 -29.714 23.796 1.00 27.13 240 THR A C 1
ATOM 1672 O O . THR A 1 240 ? 105.024 -29.710 25.022 1.00 26.06 240 THR A O 1
ATOM 1676 N N . ALA A 1 241 ? 104.116 -29.452 22.976 1.00 27.29 241 ALA A N 1
ATOM 1677 C CA . ALA A 1 241 ? 102.778 -29.187 23.487 1.00 24.98 241 ALA A CA 1
ATOM 1678 C C . ALA A 1 241 ? 102.266 -30.438 24.189 1.00 24.16 241 ALA A C 1
ATOM 1679 O O . ALA A 1 241 ? 101.680 -30.368 25.274 1.00 24.51 241 ALA A O 1
ATOM 1681 N N . TYR A 1 242 ? 102.497 -31.589 23.565 1.00 23.20 242 TYR A N 1
ATOM 1682 C CA . TYR A 1 242 ? 102.046 -32.850 24.131 1.00 21.38 242 TYR A CA 1
ATOM 1683 C C . TYR A 1 242 ? 102.711 -33.069 25.488 1.00 23.34 242 TYR A C 1
ATOM 1684 O O . TYR A 1 242 ? 102.092 -33.607 26.407 1.00 23.24 242 TYR A O 1
ATOM 1693 N N . LYS A 1 243 ? 103.966 -32.643 25.621 1.00 22.99 243 LYS A N 1
ATOM 1694 C CA . LYS A 1 243 ? 104.655 -32.801 26.895 1.00 21.97 243 LYS A CA 1
ATOM 1695 C C . LYS A 1 243 ? 104.068 -31.833 27.929 1.00 19.25 243 LYS A C 1
ATOM 1696 O O . LYS A 1 243 ? 103.891 -32.200 29.089 1.00 19.35 243 LYS A O 1
ATOM 1702 N N . PHE A 1 244 ? 103.769 -30.602 27.516 1.00 19.11 244 PHE A N 1
ATOM 1703 C CA . PHE A 1 244 ? 103.165 -29.627 28.431 1.00 20.39 244 PHE A CA 1
ATOM 1704 C C . PHE A 1 244 ? 101.831 -30.184 28.924 1.00 20.52 244 PHE A C 1
ATOM 1705 O O . PHE A 1 244 ? 101.486 -30.062 30.100 1.00 16.08 244 PHE A O 1
ATOM 1713 N N . LEU A 1 245 ? 101.077 -30.789 28.010 1.00 19.76 245 LEU A N 1
ATOM 1714 C CA . LEU A 1 245 ? 99.771 -31.353 28.339 1.00 21.59 245 LEU A CA 1
ATOM 1715 C C . LEU A 1 245 ? 99.871 -32.497 29.342 1.00 20.64 245 LEU A C 1
ATOM 1716 O O . LEU A 1 245 ? 98.963 -32.716 30.138 1.00 21.53 245 LEU A O 1
ATOM 1721 N N . ASP A 1 246 ? 100.987 -33.215 29.306 1.00 22.37 246 ASP A N 1
ATOM 1722 C CA . ASP A 1 246 ? 101.221 -34.322 30.222 1.00 20.60 246 ASP A CA 1
ATOM 1723 C C . ASP A 1 246 ? 101.632 -33.795 31.606 1.00 24.45 246 ASP A C 1
ATOM 1724 O O . ASP A 1 246 ? 101.220 -34.326 32.639 1.00 23.74 246 ASP A O 1
ATOM 1729 N N . LEU A 1 247 ? 102.427 -32.731 31.613 1.00 19.37 247 LEU A N 1
ATOM 1730 C CA . LEU A 1 247 ? 102.930 -32.140 32.853 1.00 18.42 247 LEU A CA 1
ATOM 1731 C C . LEU A 1 247 ? 101.965 -31.247 33.625 1.00 21.86 247 LEU A C 1
ATOM 1732 O O . LEU A 1 247 ? 101.910 -31.307 34.853 1.00 23.77 247 LEU A O 1
ATOM 1737 N N . ILE A 1 248 ? 101.220 -30.407 32.914 1.00 18.99 248 ILE A N 1
ATOM 1738 C CA . ILE A 1 248 ? 100.284 -29.497 33.565 1.00 19.17 248 ILE A CA 1
ATOM 1739 C C . ILE A 1 248 ? 98.917 -30.173 33.744 1.00 21.10 248 ILE A C 1
ATOM 1740 O O . ILE A 1 248 ? 98.194 -30.428 32.779 1.00 21.24 248 ILE A O 1
ATOM 1745 N N . ASP A 1 249 ? 98.564 -30.461 34.992 1.00 19.29 249 ASP A N 1
ATOM 1746 C CA . ASP A 1 249 ? 97.309 -31.152 35.280 1.00 20.40 249 ASP A CA 1
ATOM 1747 C C . ASP A 1 249 ? 96.024 -30.495 34.792 1.00 21.25 249 ASP A C 1
ATOM 1748 O O . ASP A 1 249 ? 95.112 -31.187 34.338 1.00 21.69 249 ASP A O 1
ATOM 1753 N N . ASP A 1 250 ? 95.923 -29.176 34.900 1.00 18.64 250 ASP A N 1
ATOM 1754 C CA . ASP A 1 250 ? 94.704 -28.519 34.447 1.00 20.60 250 ASP A CA 1
ATOM 1755 C C . ASP A 1 250 ? 94.908 -27.810 33.116 1.00 17.00 250 ASP A C 1
ATOM 1756 O O . ASP A 1 250 ? 94.475 -26.670 32.925 1.00 20.68 250 ASP A O 1
ATOM 1761 N N . SER A 1 251 ? 95.555 -28.497 32.185 1.00 18.67 251 SER A N 1
ATOM 1762 C CA . SER A 1 251 ? 95.812 -27.903 30.881 1.00 16.91 251 SER A CA 1
ATOM 1763 C C . SER A 1 251 ? 94.970 -28.463 29.740 1.00 19.06 251 SER A C 1
ATOM 1764 O O . SER A 1 251 ? 94.738 -29.669 29.641 1.00 18.89 251 SER A O 1
ATOM 1767 N N . TRP A 1 252 ? 94.512 -27.544 28.897 1.00 18.25 252 TRP A N 1
ATOM 1768 C CA . TRP A 1 252 ? 93.733 -27.847 27.702 1.00 19.44 252 TRP A CA 1
ATOM 1769 C C . TRP A 1 252 ? 94.738 -27.659 26.577 1.00 20.74 252 TRP A C 1
ATOM 1770 O O . TRP A 1 252 ? 95.733 -26.952 26.748 1.00 17.74 252 TRP A O 1
ATOM 1781 N N . GLY A 1 253 ? 94.489 -28.284 25.431 1.00 18.74 253 GLY A N 1
ATOM 1782 C CA . GLY A 1 253 ? 95.401 -28.132 24.318 1.00 19.11 253 GLY A CA 1
ATOM 1783 C C . GLY A 1 253 ? 94.669 -27.658 23.077 1.00 21.67 253 GLY A C 1
ATOM 1784 O O . GLY A 1 253 ? 93.527 -28.065 22.839 1.00 20.32 253 GLY A O 1
ATOM 1785 N N . TYR A 1 254 ? 95.307 -26.775 22.311 1.00 16.45 254 TYR A N 1
ATOM 1786 C CA . TYR A 1 254 ? 94.736 -26.266 21.062 1.00 16.82 254 TYR A CA 1
ATOM 1787 C C . TYR A 1 254 ? 95.840 -26.310 20.013 1.00 19.24 254 TYR A C 1
ATOM 1788 O O . TYR A 1 254 ? 96.771 -25.497 20.029 1.00 18.25 254 TYR A O 1
ATOM 1797 N N . ILE A 1 255 ? 95.722 -27.269 19.100 1.00 19.45 255 ILE A N 1
ATOM 1798 C CA . ILE A 1 255 ? 96.713 -27.475 18.054 1.00 18.40 255 ILE A CA 1
ATOM 1799 C C . ILE A 1 255 ? 96.193 -26.904 16.743 1.00 21.17 255 ILE A C 1
ATOM 1800 O O . ILE A 1 255 ? 95.086 -27.232 16.306 1.00 21.28 255 ILE A O 1
ATOM 1805 N N . ILE A 1 256 ? 97.009 -26.056 16.120 1.00 19.32 256 ILE A N 1
ATOM 1806 C CA . ILE A 1 256 ? 96.649 -25.374 14.881 1.00 16.81 256 ILE A CA 1
ATOM 1807 C C . ILE A 1 256 ? 97.486 -25.816 13.679 1.00 19.70 256 ILE A C 1
ATOM 1808 O O . ILE A 1 256 ? 98.719 -25.821 13.731 1.00 19.37 256 ILE A O 1
ATOM 1813 N N . PRO A 1 257 ? 96.821 -26.200 12.577 1.00 20.63 257 PRO A N 1
ATOM 1814 C CA . PRO A 1 257 ? 97.543 -26.636 11.377 1.00 21.46 257 PRO A CA 1
ATOM 1815 C C . PRO A 1 257 ? 98.018 -25.428 10.566 1.00 21.09 257 PRO A C 1
ATOM 1816 O O . PRO A 1 257 ? 97.492 -24.328 10.729 1.00 19.01 257 PRO A O 1
ATOM 1820 N N . HIS A 1 258 ? 99.017 -25.636 9.709 1.00 22.82 258 HIS A N 1
ATOM 1821 C CA . HIS A 1 258 ? 99.533 -24.567 8.852 1.00 25.85 258 HIS A CA 1
ATOM 1822 C C . HIS A 1 258 ? 99.819 -23.329 9.687 1.00 24.45 258 HIS A C 1
ATOM 1823 O O . HIS A 1 258 ? 99.413 -22.215 9.349 1.00 20.74 258 HIS A O 1
ATOM 1830 N N . CYS A 1 259 ? 100.534 -23.545 10.781 1.00 24.71 259 CYS A N 1
ATOM 1831 C CA . CYS A 1 259 ? 100.849 -22.485 11.715 1.00 22.33 259 CYS A CA 1
ATOM 1832 C C . CYS A 1 259 ? 102.255 -22.679 12.247 1.00 19.45 259 CYS A C 1
ATOM 1833 O O . CYS A 1 259 ? 102.636 -23.784 12.636 1.00 22.89 259 CYS A O 1
ATOM 1836 N N . GLY A 1 260 ? 103.023 -21.595 12.255 1.00 19.51 260 GLY A N 1
ATOM 1837 C CA . GLY A 1 260 ? 104.387 -21.647 12.739 1.00 20.07 260 GLY A CA 1
ATOM 1838 C C . GLY A 1 260 ? 104.500 -21.322 14.218 1.00 24.60 260 GLY A C 1
ATOM 1839 O O . GLY A 1 260 ? 103.659 -21.732 15.021 1.00 21.05 260 GLY A O 1
ATOM 1840 N N . HIS A 1 261 ? 105.534 -20.558 14.562 1.00 21.89 261 HIS A N 1
ATOM 1841 C CA . HIS A 1 261 ? 105.831 -20.178 15.941 1.00 23.52 261 HIS A CA 1
ATOM 1842 C C . HIS A 1 261 ? 105.026 -18.994 16.495 1.00 22.94 261 HIS A C 1
ATOM 1843 O O . HIS A 1 261 ? 105.022 -18.769 17.707 1.00 19.84 261 HIS A O 1
ATOM 1850 N N . TRP A 1 262 ? 104.346 -18.247 15.622 1.00 21.48 262 TRP A N 1
ATOM 1851 C CA . TRP A 1 262 ? 103.562 -17.080 16.044 1.00 21.34 262 TRP A CA 1
ATOM 1852 C C . TRP A 1 262 ? 102.071 -17.155 15.697 1.00 24.28 262 TRP A C 1
ATOM 1853 O O . TRP A 1 262 ? 101.585 -16.395 14.862 1.00 22.87 262 TRP A O 1
ATOM 1864 N N . ALA A 1 263 ? 101.339 -18.050 16.353 1.00 24.15 263 ALA A N 1
ATOM 1865 C CA . ALA A 1 263 ? 99.914 -18.203 16.081 1.00 21.01 263 ALA A CA 1
ATOM 1866 C C . ALA A 1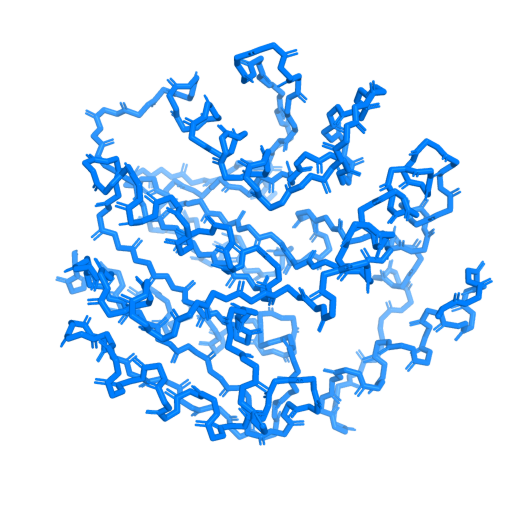 263 ? 99.130 -16.887 16.136 1.00 22.67 263 ALA A C 1
ATOM 1867 O O . ALA A 1 263 ? 98.281 -16.633 15.283 1.00 18.47 263 ALA A O 1
ATOM 1869 N N . MET A 1 264 ? 99.413 -16.046 17.130 1.00 24.21 264 MET A N 1
ATOM 1870 C CA . MET A 1 264 ? 98.693 -14.777 17.275 1.00 24.02 264 MET A CA 1
ATOM 1871 C C . MET A 1 264 ? 98.905 -13.809 16.110 1.00 23.52 264 MET A C 1
ATOM 1872 O O . MET A 1 264 ? 98.088 -12.908 15.891 1.00 22.84 264 MET A O 1
ATOM 1877 N N . ILE A 1 265 ? 100.006 -13.980 15.385 1.00 21.66 265 ILE A N 1
ATOM 1878 C CA . ILE A 1 265 ? 100.304 -13.120 14.243 1.00 25.74 265 ILE A CA 1
ATOM 1879 C C . ILE A 1 265 ? 99.849 -13.773 12.937 1.00 25.53 265 ILE A C 1
ATOM 1880 O O . ILE A 1 265 ? 99.260 -13.115 12.078 1.00 27.35 265 ILE A O 1
ATOM 1885 N N . GLU A 1 266 ? 100.111 -15.069 12.801 1.00 23.23 266 GLU A N 1
ATOM 1886 C CA . GLU A 1 266 ? 99.752 -15.811 11.591 1.00 26.43 266 GLU A CA 1
ATOM 1887 C C . GLU A 1 266 ? 98.248 -16.034 11.418 1.00 26.61 266 GLU A C 1
ATOM 1888 O O . GLU A 1 266 ? 97.741 -16.037 10.295 1.00 23.33 266 GLU A O 1
ATOM 1894 N N . HIS A 1 267 ? 97.539 -16.226 12.527 1.00 23.44 267 HIS A N 1
ATOM 1895 C CA . HIS A 1 267 ? 96.098 -16.454 12.496 1.00 26.33 267 HIS A CA 1
ATOM 1896 C C . HIS A 1 267 ? 95.480 -15.745 13.693 1.00 24.44 267 HIS A C 1
ATOM 1897 O O . HIS A 1 267 ? 95.006 -16.392 14.627 1.00 20.41 267 HIS A O 1
ATOM 1904 N N . PRO A 1 268 ? 95.466 -14.401 13.674 1.00 26.46 268 PRO A N 1
ATOM 1905 C CA . PRO A 1 268 ? 94.905 -13.624 14.786 1.00 23.43 268 PRO A CA 1
ATOM 1906 C C . PRO A 1 268 ? 93.471 -13.947 15.199 1.00 23.77 268 PRO A C 1
ATOM 1907 O O . PRO A 1 268 ? 93.195 -14.114 16.390 1.00 23.21 268 PRO A O 1
ATOM 1911 N N . GLU A 1 269 ? 92.564 -14.043 14.230 1.00 19.62 269 GLU A N 1
ATOM 1912 C CA . GLU A 1 269 ? 91.167 -14.348 14.531 1.00 26.94 269 GLU A CA 1
ATOM 1913 C C . GLU A 1 269 ? 91.028 -15.716 15.191 1.00 26.44 269 GLU A C 1
ATOM 1914 O O . GLU A 1 269 ? 90.292 -15.882 16.170 1.00 24.05 269 GLU A O 1
ATOM 1920 N N . ASP A 1 270 ? 91.736 -16.694 14.641 1.00 26.38 270 ASP A N 1
ATOM 1921 C CA . ASP A 1 270 ? 91.699 -18.049 15.168 1.00 21.32 270 ASP A CA 1
ATOM 1922 C C . ASP A 1 270 ? 92.213 -18.046 16.607 1.00 21.60 270 ASP A C 1
ATOM 1923 O O . ASP A 1 270 ? 91.554 -18.548 17.513 1.00 23.60 270 ASP A O 1
ATOM 1928 N N . PHE A 1 271 ? 93.387 -17.464 16.818 1.00 23.76 271 PHE A N 1
ATOM 1929 C CA . PHE A 1 271 ? 93.964 -17.416 18.154 1.00 21.56 271 PHE A CA 1
ATOM 1930 C C . PHE A 1 271 ? 93.105 -16.664 19.168 1.00 22.28 271 PHE A C 1
ATOM 1931 O O . PHE A 1 271 ? 92.910 -17.134 20.291 1.00 21.53 271 PHE A O 1
ATOM 1939 N N . ALA A 1 272 ? 92.620 -15.488 18.777 1.00 19.59 272 ALA A N 1
ATOM 1940 C CA . ALA A 1 272 ? 91.805 -14.660 19.656 1.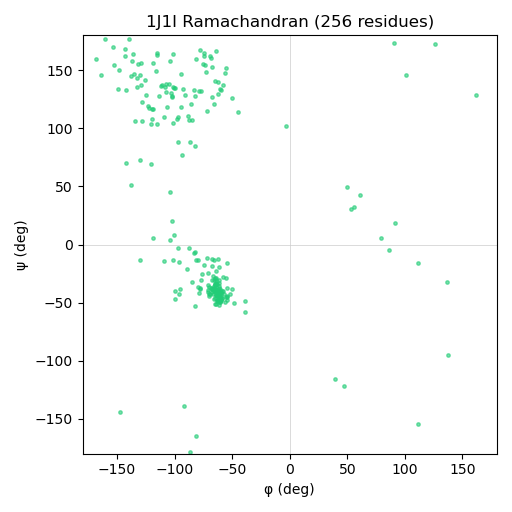00 22.42 272 ALA A CA 1
ATOM 1941 C C . ALA A 1 272 ? 90.532 -15.366 20.092 1.00 23.45 272 ALA A C 1
ATOM 1942 O O . ALA A 1 272 ? 90.143 -15.294 21.256 1.00 20.84 272 ALA A O 1
ATOM 1944 N N . ASN A 1 273 ? 89.880 -16.034 19.148 1.00 28.40 273 ASN A N 1
ATOM 1945 C CA . ASN A 1 273 ? 88.647 -16.750 19.440 1.00 26.15 273 ASN A CA 1
ATOM 1946 C C . ASN A 1 273 ? 88.887 -17.941 20.352 1.00 21.77 273 ASN A C 1
ATOM 1947 O O . ASN A 1 273 ? 88.099 -18.201 21.255 1.00 21.31 273 ASN A O 1
ATOM 1952 N N . ALA A 1 274 ? 89.976 -18.663 20.115 1.00 20.61 274 ALA A N 1
ATOM 1953 C CA . ALA A 1 274 ? 90.306 -19.817 20.939 1.00 21.33 274 ALA A CA 1
ATOM 1954 C C . ALA A 1 274 ? 90.570 -19.342 22.368 1.00 27.53 274 ALA A C 1
ATOM 1955 O O . ALA A 1 274 ? 90.215 -20.019 23.342 1.00 23.37 274 ALA A O 1
ATOM 1957 N N . THR A 1 275 ? 91.194 -18.173 22.485 1.00 19.35 275 THR A N 1
ATOM 1958 C CA . THR A 1 275 ? 91.499 -17.598 23.791 1.00 22.09 275 THR A CA 1
ATOM 1959 C C . THR A 1 275 ? 90.219 -17.127 24.480 1.00 24.71 275 THR A C 1
ATOM 1960 O O . THR A 1 275 ? 90.040 -17.342 25.678 1.00 21.26 275 THR A O 1
ATOM 1964 N N . LEU A 1 276 ? 89.331 -16.485 23.725 1.00 24.11 276 LEU A N 1
ATOM 1965 C CA . LEU A 1 276 ? 88.071 -16.012 24.289 1.00 26.40 276 LEU A CA 1
ATOM 1966 C C . LEU A 1 276 ? 87.278 -17.193 24.829 1.00 23.39 276 LEU A C 1
ATOM 1967 O O . LEU A 1 276 ? 86.735 -17.138 25.929 1.00 25.49 276 LEU A O 1
ATOM 1972 N N . SER A 1 277 ? 87.223 -18.260 24.042 1.00 26.43 277 SER A N 1
ATOM 1973 C CA . SER A 1 277 ? 86.499 -19.465 24.420 1.00 29.59 277 SER A CA 1
ATOM 1974 C C . SER A 1 277 ? 87.075 -20.049 25.713 1.00 27.90 277 SER A C 1
ATOM 1975 O O . SER A 1 277 ? 86.335 -20.392 26.636 1.00 25.76 277 SER A O 1
ATOM 1978 N N . PHE A 1 278 ? 88.398 -20.151 25.780 1.00 22.87 278 PHE A N 1
ATOM 1979 C CA . PHE A 1 278 ? 89.061 -20.684 26.967 1.00 22.70 278 PHE A CA 1
ATOM 1980 C C . PHE A 1 278 ? 88.748 -19.836 28.202 1.00 21.27 278 PHE A C 1
ATOM 1981 O O . PHE A 1 278 ? 88.352 -20.358 29.246 1.00 21.71 278 PHE A O 1
ATOM 1989 N N . LEU A 1 279 ? 88.918 -18.525 28.076 1.00 21.83 279 LEU A N 1
ATOM 1990 C CA . LEU A 1 279 ? 88.659 -17.618 29.188 1.00 26.29 279 LEU A CA 1
ATOM 1991 C C . LEU A 1 279 ? 87.193 -17.584 29.633 1.00 29.62 279 LEU A C 1
ATOM 1992 O O . LEU A 1 279 ? 86.909 -17.345 30.806 1.00 26.51 279 LEU A O 1
ATOM 1997 N N . SER A 1 280 ? 86.268 -17.835 28.709 1.00 30.00 280 SER A N 1
ATOM 1998 C CA . SER A 1 280 ? 84.845 -17.810 29.043 1.00 34.98 280 SER A CA 1
ATOM 1999 C C . SER A 1 280 ? 84.468 -18.922 30.013 1.00 39.37 280 SER A C 1
ATOM 2000 O O . SER A 1 280 ? 83.549 -18.768 30.814 1.00 44.81 280 SER A O 1
ATOM 2003 N N . LEU A 1 281 ? 85.174 -20.045 29.938 1.00 39.63 281 LEU A N 1
ATOM 2004 C CA . LEU A 1 281 ? 84.906 -21.166 30.828 1.00 45.89 281 LEU A CA 1
ATOM 2005 C C . LEU A 1 281 ? 85.509 -20.888 32.196 1.00 46.67 281 LEU A C 1
ATOM 2006 O O . LEU A 1 281 ? 84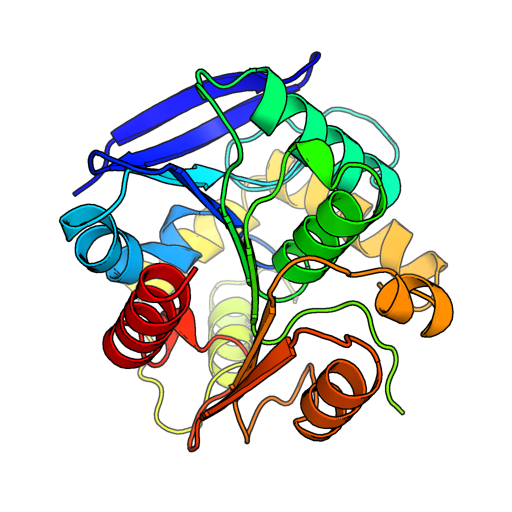.926 -21.232 33.220 1.00 45.48 281 LEU A O 1
ATOM 2011 N N . ARG A 1 282 ? 86.684 -20.264 32.199 1.00 52.38 282 ARG A N 1
ATOM 2012 C CA . ARG A 1 282 ? 87.391 -19.946 33.436 1.00 56.92 282 ARG A CA 1
ATOM 2013 C C . ARG A 1 282 ? 86.947 -18.616 34.036 1.00 59.59 282 ARG A C 1
ATOM 2014 O O . ARG A 1 282 ? 86.101 -17.937 33.416 1.00 63.21 282 ARG A O 1
#

CATH classification: 3.40.50.1820

Organism: Janthinobacterium sp. (strain J3) (NCBI:txid213804)

InterPro domains:
  IPR000073 Alpha/beta hydrolase fold-1 [PF00561] (38-268)
  IPR000073 Alpha/beta hydrolase fold-1 [PR00111] (65-80)
  IPR000073 Alpha/beta hydrolase fold-1 [PR00111] (110-123)
  IPR000073 Alpha/beta hydrolase fold-1 [PR00111] (124-137)
  IPR000073 Alpha/beta hydrolase fold-1 [PR00111] (225-239)
  IPR029058 Alpha/Beta hydrolase fold [G3DSA:3.40.50.1820] (1-287)
  IPR029058 Alpha/Beta hydrolase fold [SSF53474] (17-280)

B-factor: mean 29.65, std 10.53, range [15.3, 71.2]

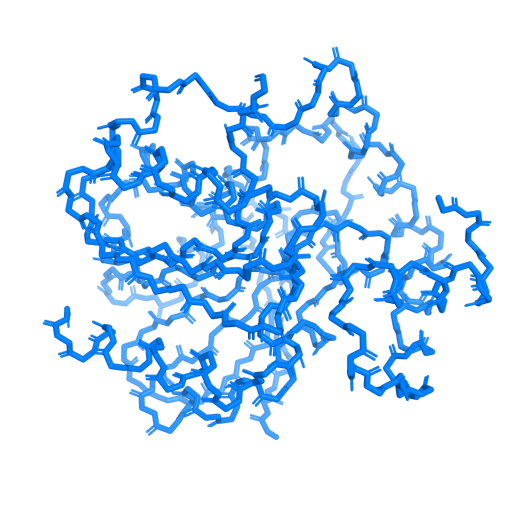Sequence (258 aa):
AYVERFVNAGGVETRYLEAGKGQPVILIHGGGAGAESEGNWRNVIPILARHYRVIAMDMLGFGKTAKPDIEYTQDRRIRHLHDFIKAMNFDGKVSIVGNSMGGATGLGVSVLHSELVNALVLMGSAGLVVEYDFTREGMVHLVKALTNDGFKIDDAMINSRYTYATDEATRKAYVATMQWIREQGGLFYDPEFIRKVQVPTLVVQGKDDKVVPVETAYKFLDLIDDSWGYIIPHCGHWAMIEHPEDFANATLSFLSLR